Protein 6H41 (pdb70)

GO terms:
  GO:0005515 protein binding (F, IPI)
  GO:0004914 interleukin-5 receptor activity (F, IDA)
  GO:0038043 interleukin-5-mediated signaling pathway (P, IDA)
  GO:0004914 interleukin-5 receptor activity (F, TAS)
  GO:0005576 extracellular region (C, TAS)
  GO:0016020 membrane (C, TAS)
  GO:0007165 signal transduction (P, TAS)
  GO:0005886 plasma membrane (C, TAS)
  GO:0070665 positive regulation of leukocyte proliferation (P, TAS)
  GO:0007259 cell surface receptor signaling pathway via JAK-STAT (P, IDA)

Foldseek 3Di:
DDAAAWWDPWDWDDPDQQKIKTATGGDPPDDDPPQQKWKKKWWPPDDTDIDTDRDRMDMDGHHDQQWTKMWMWIWHDDPVDIGIHDIDIDIGDRDDFDPQQEWPDKAKAKEWDFDPDPPPTDIFIKMKIFTDGRPPHPLFKEKWKWKDDDPDIDTFDDFDADPSGHGGMGIGPGDPDDQLDQTKMKMKMAMDGPPTHGRIGIDIDGCQARYAFAFWPPWDWEDDAFKIKTFTDDGRGPDDLQFKWKWKWKAFPPPGDIDIDIDSHGMDMDTDDQATKIKMWMKMFTHVVSPNHHDIHDIDDIDIYHPPD/DPDFDQPPVVRDTDHDDD

Sequence (327 aa):
KISLLPPVNFTIKVTGLAQVLLQWKPNPDQEQRNVNLEYQVKINAPKEDDYETRITESKAVTILHKGFSASVRTILQNDHSLLASSWASAELHAPPGSPGTSIVNLTCTTNTTEDNYSRLRSYQVSLHCTWLVGTDAPEDTQYFLYYRYGSWTEECQEYSKDTLGRNIACWFPRTFILSKGRDWLAVLVNGSSKHSAIRPFDQLFALHAIDQINPPLNVTAEIEGTRLSIQWEKPVSAFPIHCFDYEVKIHNTRNGYLQIEKLMTNAFISIIDDLSKYDVQVRAAVSSMCREAGLWSEWSQPIYVGFSRVDECWRIIASHTWFCAEE

CATH classification: 2.60.40.10 (+2 more: 2.60.40.10, 2.60.40.10)

Structure (mmCIF, N/CA/C/O backbone):
data_6H41
#
_entry.id   6H41
#
_cell.length_a   138.061
_cell.length_b   138.061
_cell.length_c   145.855
_cell.angle_alpha   90.000
_cell.angle_beta   90.000
_cell.angle_gamma   120.000
#
_symmetry.space_group_name_H-M   'P 64 2 2'
#
loop_
_entity.id
_entity.type
_entity.pdbx_description
1 polymer 'Interleukin-5 receptor subunit alpha'
2 polymer VAL-ASP-GLU-CYS-TRP-ARG-ILE-ILE-ALA-SER-HIS-THR-TRP-PHE-CYS-ALA-GLU-GLU
3 water water
#
loop_
_atom_site.group_PDB
_atom_site.id
_atom_site.type_symbol
_atom_site.label_atom_id
_atom_site.label_alt_id
_atom_site.label_comp_id
_atom_site.label_asym_id
_atom_site.label_entity_id
_atom_site.label_seq_id
_atom_site.pdbx_PDB_ins_code
_atom_site.Cartn_x
_atom_site.Cartn_y
_atom_site.Cartn_z
_atom_site.occupancy
_atom_site.B_iso_or_equiv
_atom_site.auth_seq_id
_atom_site.auth_comp_id
_atom_site.auth_asym_id
_atom_site.auth_atom_id
_atom_site.pdbx_PDB_model_num
ATOM 1 N N . LYS A 1 1 ? 49.757 -2.070 37.989 1.00 183.48 7 LYS A N 1
ATOM 2 C CA . LYS A 1 1 ? 49.854 -3.239 37.113 1.00 179.03 7 LYS A CA 1
ATOM 3 C C . LYS A 1 1 ? 48.482 -3.681 36.607 1.00 182.62 7 LYS A C 1
ATOM 4 O O . LYS A 1 1 ? 47.597 -3.996 37.405 1.00 183.36 7 LYS A O 1
ATOM 10 N N . ILE A 1 2 ? 48.313 -3.700 35.285 1.00 180.80 8 ILE A N 1
ATOM 11 C CA . ILE A 1 2 ? 47.105 -4.248 34.683 1.00 171.70 8 ILE A CA 1
ATOM 12 C C . ILE A 1 2 ? 47.429 -4.838 33.309 1.00 155.93 8 ILE A C 1
ATOM 13 O O . ILE A 1 2 ? 48.518 -4.621 32.774 1.00 151.00 8 ILE A O 1
ATOM 18 N N . SER A 1 3 ? 46.475 -5.577 32.746 1.00 144.83 9 SER A N 1
ATOM 19 C CA . SER A 1 3 ? 46.688 -6.330 31.514 1.00 134.79 9 SER A CA 1
ATOM 20 C C . SER A 1 3 ? 45.735 -5.910 30.400 1.00 123.10 9 SER A C 1
ATOM 21 O O . SER A 1 3 ? 44.882 -5.044 30.591 1.00 123.55 9 SER A O 1
ATOM 24 N N . LEU A 1 4 ? 45.885 -6.543 29.240 1.00 110.78 10 LEU A N 1
ATOM 25 C CA . LEU A 1 4 ? 45.077 -6.224 28.069 1.00 100.11 10 LEU A CA 1
ATOM 26 C C . LEU A 1 4 ? 43.920 -7.196 27.889 1.00 108.59 10 LEU A C 1
ATOM 27 O O . LEU A 1 4 ? 43.930 -8.300 28.432 1.00 116.88 10 LEU A O 1
ATOM 32 N N . LEU A 1 5 ? 42.927 -6.775 27.113 1.00 109.25 11 LEU A N 1
ATOM 33 C CA . LEU A 1 5 ? 41.748 -7.592 26.850 1.00 99.97 11 LEU A CA 1
ATOM 34 C C . LEU A 1 5 ? 41.672 -7.965 25.370 1.00 95.81 11 LEU A C 1
ATOM 35 O O . LEU A 1 5 ? 41.946 -7.135 24.502 1.00 95.27 11 LEU A O 1
ATOM 40 N N . PRO A 1 6 ? 41.295 -9.220 25.079 1.00 95.18 12 PRO A N 1
ATOM 41 C CA . PRO A 1 6 ? 41.317 -9.760 23.715 1.00 91.29 12 PRO A CA 1
ATOM 42 C C . PRO A 1 6 ? 40.241 -9.165 22.812 1.00 95.71 12 PRO A C 1
ATOM 43 O O . PRO A 1 6 ? 39.199 -8.737 23.308 1.00 108.09 12 PRO A O 1
ATOM 47 N N . PRO A 1 7 ? 40.491 -9.142 21.493 1.00 84.55 13 PRO A N 1
ATOM 48 C CA . PRO A 1 7 ? 39.496 -8.681 20.519 1.00 87.02 13 PRO A CA 1
ATOM 49 C C . PRO A 1 7 ? 38.287 -9.609 20.481 1.00 93.04 13 PRO A C 1
ATOM 50 O O . PRO A 1 7 ? 38.348 -10.717 21.017 1.00 96.08 13 PRO A O 1
ATOM 54 N N . VAL A 1 8 ? 37.203 -9.166 19.854 1.00 95.34 14 VAL A N 1
ATOM 55 C CA . VAL A 1 8 ? 35.990 -9.973 19.793 1.00 100.86 14 VAL A CA 1
ATOM 56 C C . VAL A 1 8 ? 35.364 -9.963 18.404 1.00 103.64 14 VAL A C 1
ATOM 57 O O . VAL A 1 8 ? 35.713 -9.136 17.560 1.00 98.03 14 VAL A O 1
ATOM 61 N N . ASN A 1 9 ? 34.433 -10.891 18.191 1.00 110.87 15 ASN A N 1
ATOM 62 C CA . ASN A 1 9 ? 33.767 -11.075 16.904 1.00 111.86 15 ASN A CA 1
ATOM 63 C C . ASN A 1 9 ? 34.773 -11.260 15.775 1.00 102.38 15 ASN A C 1
ATOM 64 O O . ASN A 1 9 ? 34.665 -10.642 14.716 1.00 98.53 15 ASN A O 1
ATOM 69 N N . PHE A 1 10 ? 35.755 -12.121 16.022 1.00 102.43 16 PHE A N 1
ATOM 70 C CA . PHE A 1 10 ? 36.793 -12.427 15.046 1.00 97.73 16 PHE A CA 1
ATOM 71 C C . PHE A 1 10 ? 36.242 -13.314 13.931 1.00 104.32 16 PHE A C 1
ATOM 72 O O . PHE A 1 10 ? 35.852 -14.458 14.170 1.00 105.17 16 PHE A O 1
ATOM 80 N N . THR A 1 11 ? 36.217 -12.778 12.715 1.00 105.80 17 THR A N 1
ATOM 81 C CA . THR A 1 11 ? 35.683 -13.500 11.567 1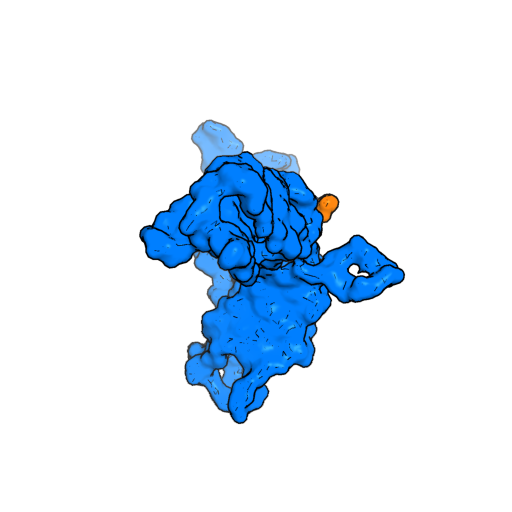.00 112.54 17 THR A CA 1
ATOM 82 C C . THR A 1 11 ? 36.748 -13.682 10.490 1.00 103.58 17 THR A C 1
ATOM 83 O O . THR A 1 11 ? 37.703 -12.909 10.413 1.00 108.31 17 THR A O 1
ATOM 87 N N . ILE A 1 12 ? 36.585 -14.713 9.668 1.00 94.12 18 ILE A N 1
ATOM 88 C CA . ILE A 1 12 ? 37.427 -14.896 8.493 1.00 96.10 18 ILE A CA 1
ATOM 89 C C . ILE A 1 12 ? 36.555 -15.171 7.273 1.00 105.57 18 ILE A C 1
ATOM 90 O O . ILE A 1 12 ? 35.854 -16.180 7.216 1.00 104.83 18 ILE A O 1
ATOM 95 N N . LYS A 1 13 ? 36.595 -14.265 6.303 1.00 108.04 19 LYS A N 1
ATOM 96 C CA . LYS A 1 13 ? 35.781 -14.402 5.101 1.00 108.31 19 LYS A CA 1
ATOM 97 C C . LYS A 1 13 ? 36.631 -14.667 3.865 1.00 104.15 19 LYS A C 1
ATOM 98 O O . LYS A 1 13 ? 37.681 -14.053 3.679 1.00 99.42 19 LYS A O 1
ATOM 104 N N . VAL A 1 14 ? 36.170 -15.586 3.023 1.00 104.89 20 VAL A N 1
ATOM 105 C CA . VAL A 1 14 ? 36.788 -15.798 1.722 1.00 103.40 20 VAL A CA 1
ATOM 106 C C . VAL A 1 14 ? 36.303 -14.724 0.759 1.00 110.39 20 VAL A C 1
ATOM 107 O O . VAL A 1 14 ? 35.169 -14.775 0.282 1.00 115.55 20 VAL A O 1
ATOM 111 N N . THR A 1 15 ? 37.157 -13.745 0.485 1.00 114.30 21 THR A N 1
ATOM 112 C CA . THR A 1 15 ? 36.791 -12.666 -0.423 1.00 120.45 21 THR A CA 1
ATOM 113 C C . THR A 1 15 ? 37.174 -12.990 -1.858 1.00 115.22 21 THR A C 1
ATOM 114 O O . THR A 1 15 ? 36.531 -12.520 -2.795 1.00 115.58 21 THR A O 1
ATOM 118 N N . GLY A 1 16 ? 38.218 -13.793 -2.037 1.00 111.39 22 GLY A N 1
ATOM 119 C CA . GLY A 1 16 ? 38.653 -14.106 -3.384 1.00 104.28 22 GLY A CA 1
ATOM 120 C C . GLY A 1 16 ? 39.411 -15.404 -3.555 1.00 99.65 22 GLY A C 1
ATOM 121 O O . GLY A 1 16 ? 39.603 -16.165 -2.605 1.00 98.48 22 GLY A O 1
ATOM 122 N N . LEU A 1 17 ? 39.832 -15.652 -4.791 1.00 94.10 23 LEU A N 1
ATOM 123 C CA . LEU A 1 17 ? 40.662 -16.801 -5.118 1.00 92.83 23 LEU A CA 1
ATOM 124 C C . LEU A 1 17 ? 41.958 -16.724 -4.318 1.00 95.26 23 LEU A C 1
ATOM 125 O O . LEU A 1 17 ? 42.817 -15.887 -4.598 1.00 93.07 23 LEU A O 1
ATOM 130 N N . ALA A 1 18 ? 42.076 -17.594 -3.317 1.00 94.91 24 ALA A N 1
ATOM 131 C CA . ALA A 1 18 ? 43.205 -17.592 -2.388 1.00 87.03 24 ALA A CA 1
ATOM 132 C C . ALA A 1 18 ? 43.331 -16.254 -1.658 1.00 83.00 24 ALA A C 1
ATOM 133 O O . ALA A 1 18 ? 44.428 -15.847 -1.274 1.00 78.55 24 ALA A O 1
ATOM 135 N N . GLN A 1 19 ? 42.200 -15.581 -1.461 1.00 88.70 25 GLN A N 1
ATOM 136 C CA . GLN A 1 19 ? 42.173 -14.289 -0.780 1.00 90.98 25 GLN A CA 1
ATOM 137 C C . GLN A 1 19 ? 41.202 -14.283 0.393 1.00 95.09 25 GLN A C 1
ATOM 138 O O . GLN A 1 19 ? 39.999 -14.506 0.213 1.00 103.48 25 GLN A O 1
ATOM 144 N N . VAL A 1 20 ? 41.726 -14.002 1.583 1.00 87.84 26 VAL A N 1
ATOM 145 C CA . VAL A 1 20 ? 40.907 -13.955 2.789 1.00 82.68 26 VAL A CA 1
ATOM 146 C C . VAL A 1 20 ? 40.854 -12.561 3.403 1.00 86.17 26 VAL A C 1
ATOM 147 O O . VAL A 1 20 ? 41.801 -11.780 3.292 1.00 88.56 26 VAL A O 1
ATOM 151 N N . LEU A 1 21 ? 39.734 -12.255 4.049 1.00 82.46 27 LEU A N 1
ATOM 152 C CA . LEU A 1 21 ? 39.631 -11.044 4.848 1.00 86.91 27 LEU A CA 1
ATOM 153 C C . LEU A 1 21 ? 39.360 -11.400 6.299 1.00 91.89 27 LEU A C 1
ATOM 154 O O . LEU A 1 21 ? 38.393 -12.094 6.616 1.00 95.02 27 LEU A O 1
ATOM 159 N N . LEU A 1 22 ? 40.231 -10.918 7.175 1.00 87.39 28 LEU A N 1
ATOM 160 C CA . LEU A 1 22 ? 40.097 -11.140 8.603 1.00 84.54 28 LEU A CA 1
ATOM 161 C C . LEU A 1 22 ? 39.501 -9.896 9.240 1.00 93.78 28 LEU A C 1
ATOM 162 O O . LEU A 1 22 ? 40.049 -8.808 9.096 1.00 98.65 28 LEU A O 1
ATOM 167 N N . GLN A 1 23 ? 38.373 -10.045 9.926 1.00 87.82 29 GLN A N 1
ATOM 168 C CA . GLN A 1 23 ? 37.772 -8.913 10.622 1.00 81.37 29 GLN A CA 1
ATOM 169 C C . GLN A 1 23 ? 37.556 -9.209 12.098 1.00 81.90 29 GLN A C 1
ATOM 170 O O . GLN A 1 23 ? 37.358 -10.358 12.493 1.00 84.32 29 GLN A O 1
ATOM 176 N N . TRP A 1 24 ? 37.600 -8.156 12.907 1.00 85.94 30 TRP A N 1
ATOM 177 C CA . TRP A 1 24 ? 37.337 -8.258 14.337 1.00 89.57 30 TRP A CA 1
ATOM 178 C C . TRP A 1 24 ? 37.023 -6.876 14.891 1.00 86.49 30 TRP A C 1
ATOM 179 O O . TRP A 1 24 ? 37.079 -5.883 14.166 1.00 81.20 30 TRP A O 1
ATOM 190 N N . LYS A 1 25 ? 36.691 -6.812 16.175 1.00 89.63 31 LYS A N 1
ATOM 191 C CA . LYS A 1 25 ? 36.372 -5.539 16.809 1.00 102.01 31 LYS A CA 1
ATOM 192 C C . LYS A 1 25 ? 37.135 -5.379 18.120 1.00 99.48 31 LYS A C 1
ATOM 193 O O . LYS A 1 25 ? 37.416 -6.364 18.802 1.00 97.54 31 LYS A O 1
ATOM 199 N N . PRO A 1 26 ? 37.484 -4.131 18.469 1.00 103.23 32 PRO A N 1
ATOM 200 C CA . PRO A 1 26 ? 38.162 -3.868 19.742 1.00 109.68 32 PRO A CA 1
ATOM 201 C C . PRO A 1 26 ? 37.277 -4.222 20.932 1.00 119.71 32 PRO A C 1
ATOM 202 O O . PRO A 1 26 ? 36.079 -3.938 20.903 1.00 128.08 32 PRO A O 1
ATOM 206 N N . ASN A 1 27 ? 37.864 -4.843 21.952 1.00 119.31 33 ASN A N 1
ATOM 207 C CA . ASN A 1 27 ? 37.135 -5.208 23.162 1.00 122.97 33 ASN A CA 1
ATOM 208 C C . ASN A 1 27 ? 36.461 -3.992 23.789 1.00 125.28 33 ASN A C 1
ATOM 209 O O . ASN A 1 27 ? 37.097 -2.954 23.971 1.00 126.91 33 ASN A O 1
ATOM 214 N N . PRO A 1 28 ? 35.164 -4.115 24.112 1.00 127.89 34 PRO A N 1
ATOM 215 C CA . PRO A 1 28 ? 34.363 -3.001 24.634 1.00 131.90 34 PRO A CA 1
ATOM 216 C C . PRO A 1 28 ? 34.914 -2.397 25.926 1.00 140.08 34 PRO A C 1
ATOM 217 O O . PRO A 1 28 ? 34.781 -1.191 26.137 1.00 136.19 34 PRO A O 1
ATOM 221 N N . ASP A 1 29 ? 35.527 -3.222 26.770 1.00 147.36 35 ASP A N 1
ATOM 222 C CA . ASP A 1 29 ? 35.971 -2.777 28.088 1.00 156.83 35 ASP A CA 1
ATOM 223 C C . ASP A 1 29 ? 37.268 -1.970 28.049 1.00 161.59 35 ASP A C 1
ATOM 224 O O . ASP A 1 29 ? 37.423 -1.005 28.798 1.00 167.03 35 ASP A O 1
ATOM 229 N N . GLN A 1 30 ? 38.19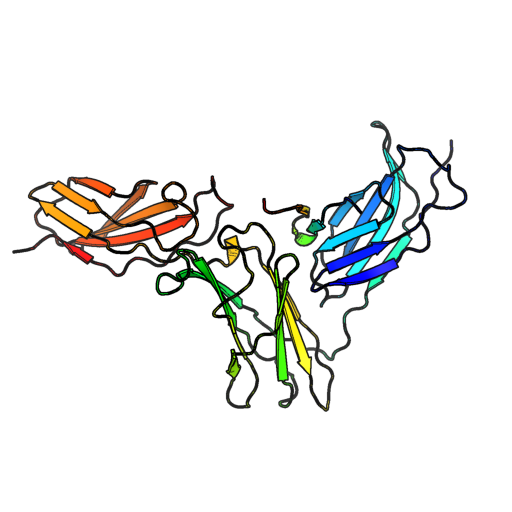7 -2.367 27.182 1.00 161.41 36 GLN A N 1
ATOM 230 C CA . GLN A 1 30 ? 39.509 -1.725 27.114 1.00 158.92 36 GLN A CA 1
ATOM 231 C C . GLN A 1 30 ? 39.397 -0.252 26.728 1.00 163.22 36 GLN A C 1
ATOM 232 O O . GLN A 1 30 ? 38.341 0.202 26.285 1.00 162.72 36 GLN A O 1
ATOM 238 N N . GLU A 1 31 ? 40.491 0.486 26.905 1.00 182.48 37 GLU A N 1
ATOM 239 C CA . GLU A 1 31 ? 40.520 1.920 26.625 1.00 183.83 37 GLU A CA 1
ATOM 240 C C . GLU A 1 31 ? 40.098 2.218 25.191 1.00 178.89 37 GLU A C 1
ATOM 241 O O . GLU A 1 31 ? 40.420 1.467 24.271 1.00 175.24 37 GLU A O 1
ATOM 247 N N . GLN A 1 32 ? 39.374 3.317 25.007 1.00 177.25 38 GLN A N 1
ATOM 248 C CA . GLN A 1 32 ? 38.779 3.627 23.714 1.00 175.54 38 GLN A CA 1
ATOM 249 C C . GLN A 1 32 ? 39.816 4.069 22.683 1.00 171.28 38 GLN A C 1
ATOM 250 O O . GLN A 1 32 ? 40.070 3.363 21.707 1.00 171.49 38 GLN A O 1
ATOM 256 N N . ARG A 1 33 ? 40.415 5.235 22.906 1.00 166.62 39 ARG A N 1
ATOM 257 C CA . ARG A 1 33 ? 41.259 5.854 21.889 1.00 157.58 39 ARG A CA 1
ATOM 258 C C . ARG A 1 33 ? 42.756 5.841 22.213 1.00 147.49 39 ARG A C 1
ATOM 259 O O . ARG A 1 33 ? 43.480 6.773 21.860 1.00 147.28 39 ARG A O 1
ATOM 267 N N . ASN A 1 34 ? 43.225 4.780 22.863 1.00 138.38 40 ASN A N 1
ATOM 268 C CA . ASN A 1 34 ? 44.659 4.608 23.075 1.00 122.24 40 ASN A CA 1
ATOM 269 C C . ASN A 1 34 ? 45.327 4.221 21.760 1.00 107.48 40 ASN A C 1
ATOM 270 O O . ASN A 1 34 ? 45.372 3.047 21.393 1.00 99.35 40 ASN A O 1
ATOM 275 N N . VAL A 1 35 ? 45.855 5.220 21.061 1.00 106.15 41 VAL A N 1
ATOM 276 C CA . VAL A 1 35 ? 46.257 5.069 19.666 1.00 105.42 41 VAL A CA 1
ATOM 277 C C . VAL A 1 35 ? 47.526 4.230 19.467 1.00 106.45 41 VAL A C 1
ATOM 278 O O . VAL A 1 35 ? 47.935 3.972 18.334 1.00 102.26 41 VAL A O 1
ATOM 282 N N . ASN A 1 36 ? 48.148 3.786 20.554 1.00 112.03 42 ASN A N 1
ATOM 283 C CA . ASN A 1 36 ? 49.357 2.983 20.405 1.00 119.03 42 ASN A CA 1
ATOM 284 C C . ASN A 1 36 ? 49.251 1.585 21.013 1.00 111.47 42 ASN A C 1
ATOM 285 O O . ASN A 1 36 ? 50.259 0.976 21.372 1.00 108.35 42 ASN A O 1
ATOM 290 N N . LEU A 1 37 ? 48.028 1.080 21.127 1.00 111.31 43 LEU A N 1
ATOM 291 C CA . LEU A 1 37 ? 47.832 -0.354 21.284 1.00 108.91 43 LEU A CA 1
ATOM 292 C C . LEU A 1 37 ? 47.432 -0.879 19.912 1.00 103.54 43 LEU A C 1
ATOM 293 O O . LEU A 1 37 ? 46.656 -0.240 19.201 1.00 107.30 43 LEU A O 1
ATOM 298 N N . GLU A 1 38 ? 47.978 -2.025 19.527 1.00 95.58 44 GLU A N 1
ATOM 299 C CA . GLU A 1 38 ? 47.742 -2.549 18.189 1.00 89.02 44 GLU A CA 1
ATOM 300 C C . GLU A 1 38 ? 47.293 -4.002 18.225 1.00 81.78 44 GLU A C 1
ATOM 301 O O . GLU A 1 38 ? 46.978 -4.542 19.285 1.00 80.03 44 GLU A O 1
ATOM 307 N N . TYR A 1 39 ? 47.255 -4.634 17.058 1.00 76.00 45 TYR A N 1
ATOM 308 C CA . TYR A 1 39 ? 46.810 -6.016 16.978 1.00 75.46 45 TYR A CA 1
ATOM 309 C C . TYR A 1 39 ? 47.861 -6.901 16.332 1.00 75.91 45 TYR A C 1
ATOM 310 O O . TYR A 1 39 ? 48.398 -6.578 15.273 1.00 84.70 45 TYR A O 1
ATOM 319 N N . GLN A 1 40 ? 48.160 -8.016 16.986 1.00 72.06 46 GLN A N 1
ATOM 320 C CA . GLN A 1 40 ? 49.052 -9.009 16.414 1.00 72.30 46 GLN A CA 1
ATOM 321 C C . GLN A 1 40 ? 48.241 -10.158 15.829 1.00 77.64 46 GLN A C 1
ATOM 322 O O . GLN A 1 40 ? 47.324 -10.680 16.467 1.00 80.06 46 GLN A O 1
ATOM 328 N N . VAL A 1 41 ? 48.582 -10.529 14.602 1.00 72.01 47 VAL A N 1
ATOM 329 C CA . VAL A 1 41 ? 47.938 -11.629 13.906 1.00 72.25 47 VAL A CA 1
ATOM 330 C C . VAL A 1 41 ? 48.935 -12.757 13.678 1.00 75.59 47 VAL A C 1
ATOM 331 O O . VAL A 1 41 ? 50.049 -12.534 13.193 1.00 77.00 47 VAL A O 1
ATOM 335 N N . LYS A 1 42 ? 48.527 -13.966 14.047 1.00 80.89 48 LYS A N 1
ATOM 336 C CA . LYS A 1 42 ? 49.332 -15.156 13.833 1.00 76.30 48 LYS A CA 1
ATOM 337 C C . LYS A 1 42 ? 48.570 -16.180 13.008 1.00 80.67 48 LYS A C 1
ATOM 338 O O . LYS A 1 42 ? 47.457 -16.570 13.358 1.00 81.90 48 LYS A O 1
ATOM 344 N N . ILE A 1 43 ? 49.171 -16.606 11.904 1.00 80.31 49 ILE A N 1
ATOM 345 C CA . ILE A 1 43 ? 48.601 -17.679 11.104 1.00 75.02 49 ILE A CA 1
ATOM 346 C C . ILE A 1 43 ? 49.157 -19.003 11.602 1.00 84.21 49 ILE A C 1
ATOM 347 O O . ILE A 1 43 ? 50.368 -19.226 11.548 1.00 91.89 49 ILE A O 1
ATOM 352 N N . ASN A 1 44 ? 48.274 -19.868 12.098 1.00 87.19 50 ASN A N 1
ATOM 353 C CA . ASN A 1 44 ? 48.685 -21.147 12.672 1.00 89.04 50 ASN A CA 1
ATOM 354 C C . ASN A 1 44 ? 48.784 -22.244 11.619 1.00 88.12 50 ASN A C 1
ATOM 355 O O . ASN A 1 44 ? 49.600 -23.159 11.733 1.00 92.32 50 ASN A O 1
ATOM 360 N N . ALA A 1 45 ? 47.939 -22.144 10.599 1.00 84.84 51 ALA A N 1
ATOM 361 C CA . ALA A 1 45 ? 47.890 -23.121 9.518 1.00 84.84 51 ALA A CA 1
ATOM 362 C C . ALA A 1 45 ? 47.300 -22.461 8.275 1.00 82.46 51 ALA A C 1
ATOM 363 O O . ALA A 1 45 ? 46.488 -21.545 8.397 1.00 82.29 51 ALA A O 1
ATOM 365 N N . PRO A 1 46 ? 47.693 -22.920 7.072 1.00 85.87 52 PRO A N 1
ATOM 366 C CA . PRO A 1 46 ? 48.579 -24.047 6.745 1.00 85.55 52 PRO A CA 1
ATOM 367 C C . PRO A 1 46 ? 50.057 -23.781 7.043 1.00 93.80 52 PRO A C 1
ATOM 368 O O . PRO A 1 46 ? 50.746 -24.669 7.548 1.00 99.55 52 PRO A O 1
ATOM 372 N N . LYS A 1 47 ? 50.532 -22.580 6.731 1.00 91.11 53 LYS A N 1
ATOM 373 C CA . LYS A 1 47 ? 51.905 -22.194 7.033 1.00 95.41 53 LYS A CA 1
ATOM 374 C C . LYS A 1 47 ? 51.918 -21.134 8.130 1.00 96.03 53 LYS A C 1
ATOM 375 O O . LYS A 1 47 ? 51.100 -20.215 8.123 1.00 100.05 53 LYS A O 1
ATOM 381 N N . GLU A 1 48 ? 52.846 -21.266 9.072 1.00 93.81 54 GLU A N 1
ATOM 382 C CA . GLU A 1 48 ? 52.894 -20.370 10.223 1.00 100.76 54 GLU A CA 1
ATOM 383 C C . GLU A 1 48 ? 53.430 -18.984 9.866 1.00 103.20 54 GLU A C 1
ATOM 384 O O . GLU A 1 48 ? 54.533 -18.857 9.335 1.00 103.63 54 GLU A O 1
ATOM 390 N N . ASP A 1 49 ? 52.645 -17.948 10.157 1.00 103.56 55 ASP A N 1
ATOM 391 C CA . ASP A 1 49 ? 53.107 -16.577 9.928 1.00 97.08 55 ASP A CA 1
ATOM 392 C C . ASP A 1 49 ? 52.749 -15.672 11.108 1.00 99.41 55 ASP A C 1
ATOM 393 O O . ASP A 1 49 ? 52.031 -16.081 12.020 1.00 105.60 55 ASP A O 1
ATOM 398 N N . ASP A 1 50 ? 53.246 -14.438 11.076 1.00 103.56 56 ASP A N 1
ATOM 399 C CA . ASP A 1 50 ? 53.225 -13.567 12.245 1.00 106.63 56 ASP A CA 1
ATOM 400 C C . ASP A 1 50 ? 53.442 -12.100 11.859 1.00 96.50 56 ASP A C 1
ATOM 401 O O . ASP A 1 50 ? 54.506 -11.746 11.352 1.00 99.73 56 ASP A O 1
ATOM 406 N N . TYR A 1 51 ? 52.449 -11.243 12.096 1.00 87.40 57 TYR A N 1
ATOM 407 C CA . TYR A 1 51 ? 52.593 -9.828 11.735 1.00 79.59 57 TYR A CA 1
ATOM 408 C C . TYR A 1 51 ? 51.683 -8.891 12.529 1.00 77.11 57 TYR A C 1
ATOM 409 O O . TYR A 1 51 ? 50.697 -9.324 13.109 1.00 88.17 57 TYR A O 1
ATOM 418 N N . GLU A 1 52 ? 52.020 -7.603 12.547 1.00 82.81 58 GLU A N 1
ATOM 419 C CA . GLU A 1 52 ? 51.220 -6.611 13.267 1.00 82.86 58 GLU A CA 1
ATOM 420 C C . GLU A 1 52 ? 50.374 -5.754 12.328 1.00 81.25 58 GLU A C 1
ATOM 421 O O . GLU A 1 52 ? 50.724 -5.549 11.166 1.00 84.19 58 GLU A O 1
ATOM 427 N N . THR A 1 53 ? 49.260 -5.253 12.852 1.00 79.50 59 THR A N 1
ATOM 428 C CA . THR A 1 53 ? 48.395 -4.332 12.124 1.00 83.28 59 THR A CA 1
ATOM 429 C C . THR A 1 53 ? 47.698 -3.409 13.121 1.00 82.29 59 THR A C 1
ATOM 430 O O . THR A 1 53 ? 47.550 -3.750 14.297 1.00 87.19 59 THR A O 1
ATOM 434 N N . ARG A 1 54 ? 47.282 -2.236 12.656 1.00 87.63 60 ARG A N 1
ATOM 435 C CA . ARG A 1 54 ? 46.641 -1.264 13.532 1.00 94.62 60 ARG A CA 1
ATOM 436 C C . ARG A 1 54 ? 45.160 -1.095 13.211 1.00 94.98 60 ARG A C 1
ATOM 437 O O . ARG A 1 54 ? 44.437 -0.398 13.923 1.00 88.91 60 ARG A O 1
ATOM 445 N N . ILE A 1 55 ? 44.716 -1.740 12.139 1.00 103.64 61 ILE A N 1
ATOM 446 C CA . ILE A 1 55 ? 43.316 -1.695 11.741 1.00 110.95 61 ILE A CA 1
ATOM 447 C C . ILE A 1 55 ? 42.581 -2.900 12.318 1.00 101.37 61 ILE A C 1
ATOM 448 O O . ILE A 1 55 ? 43.209 -3.878 12.722 1.00 95.04 61 ILE A O 1
ATOM 453 N N . THR A 1 56 ? 41.255 -2.832 12.363 1.00 102.61 62 THR A N 1
ATOM 454 C CA . THR A 1 56 ? 40.464 -3.953 12.855 1.00 104.80 62 THR A CA 1
ATOM 455 C C . THR A 1 56 ? 40.118 -4.913 11.721 1.00 110.10 62 THR A C 1
ATOM 456 O O . THR A 1 56 ? 39.111 -5.620 11.774 1.00 115.50 62 THR A O 1
ATOM 460 N N . GLU A 1 57 ? 40.961 -4.926 10.693 1.00 105.22 63 GLU A N 1
ATOM 461 C CA . GLU A 1 57 ? 40.843 -5.906 9.623 1.00 107.69 63 GLU A CA 1
ATOM 462 C C . GLU A 1 57 ? 42.186 -6.135 8.942 1.00 100.46 63 GLU A C 1
ATOM 463 O O . GLU A 1 57 ? 43.134 -5.375 9.139 1.00 106.57 63 GLU A O 1
ATOM 469 N N . SER A 1 58 ? 42.258 -7.194 8.143 1.00 93.66 64 SER A N 1
ATOM 470 C CA . SER A 1 58 ? 43.485 -7.548 7.443 1.00 90.71 64 SER A CA 1
ATOM 471 C C . SER A 1 58 ? 43.194 -8.474 6.271 1.00 85.97 64 SER A C 1
ATOM 472 O O . SER A 1 58 ? 42.695 -9.583 6.452 1.00 87.90 64 SER A O 1
ATOM 475 N N . LYS A 1 59 ? 43.499 -8.008 5.066 1.00 81.22 65 LYS A N 1
ATOM 476 C CA . LYS A 1 59 ? 43.388 -8.847 3.884 1.00 92.51 65 LYS A CA 1
ATOM 477 C C . LYS A 1 59 ? 44.681 -9.630 3.708 1.00 89.89 65 LYS A C 1
ATOM 478 O O . LYS A 1 59 ? 45.767 -9.102 3.947 1.00 90.03 65 LYS A O 1
ATOM 484 N N . ALA A 1 60 ? 44.569 -10.889 3.300 1.00 85.12 66 ALA A N 1
ATOM 485 C CA . ALA A 1 60 ? 45.753 -11.722 3.139 1.00 80.15 66 ALA A CA 1
ATOM 486 C C . ALA A 1 60 ? 45.624 -12.705 1.981 1.00 78.20 66 ALA A C 1
ATOM 487 O O . ALA A 1 60 ? 44.525 -13.156 1.642 1.00 82.80 66 ALA A O 1
ATOM 489 N N . VAL A 1 61 ? 46.769 -13.025 1.383 1.00 74.51 67 VAL A N 1
ATOM 490 C CA . VAL A 1 61 ? 46.849 -13.987 0.291 1.00 77.01 67 VAL A CA 1
ATOM 491 C C . VAL A 1 61 ? 47.450 -15.304 0.768 1.00 77.62 67 VAL A C 1
ATOM 492 O O . VAL A 1 61 ? 48.569 -15.335 1.280 1.00 88.11 67 VAL A O 1
ATOM 496 N N . THR A 1 62 ? 46.701 -16.389 0.597 1.00 76.06 68 THR A N 1
ATOM 497 C CA . THR A 1 62 ? 47.180 -17.718 0.958 1.00 82.03 68 THR A CA 1
ATOM 498 C C . THR A 1 62 ? 46.322 -18.798 0.318 1.00 82.82 68 THR A C 1
ATOM 499 O O . THR A 1 62 ? 45.157 -18.569 -0.004 1.00 85.98 68 THR A O 1
ATOM 503 N N . ILE A 1 63 ? 46.904 -19.977 0.130 1.00 80.80 69 ILE A N 1
ATOM 504 C CA . ILE A 1 63 ? 46.149 -21.120 -0.363 1.00 80.65 69 ILE A CA 1
ATOM 505 C C . ILE A 1 63 ? 45.074 -21.501 0.654 1.00 81.38 69 ILE A C 1
ATOM 506 O O . ILE A 1 63 ? 45.224 -21.240 1.850 1.00 76.41 69 ILE A O 1
ATOM 511 N N . LEU A 1 64 ? 43.990 -22.107 0.181 1.00 85.96 70 LEU A N 1
ATOM 512 C CA . LEU A 1 64 ? 42.849 -22.396 1.047 1.00 82.74 70 LEU A CA 1
ATOM 513 C C . LEU A 1 64 ? 42.378 -23.847 0.985 1.00 81.98 70 LEU A C 1
ATOM 514 O O . LEU A 1 64 ? 41.449 -24.227 1.696 1.00 91.57 70 LEU A O 1
ATOM 519 N N . HIS A 1 65 ? 43.015 -24.657 0.145 1.00 79.20 71 HIS A N 1
ATOM 520 C CA . HIS A 1 65 ? 42.577 -26.037 -0.037 1.00 88.50 71 HIS A CA 1
ATOM 521 C C . HIS A 1 65 ? 42.958 -26.920 1.151 1.00 95.69 71 HIS A C 1
ATOM 522 O O . HIS A 1 65 ? 42.420 -28.015 1.314 1.00 101.04 71 HIS A O 1
ATOM 529 N N . LYS A 1 66 ? 43.882 -26.440 1.979 1.00 91.21 72 LYS A N 1
ATOM 530 C CA . LYS A 1 66 ? 44.317 -27.183 3.160 1.00 87.20 72 LYS A CA 1
ATOM 531 C C . LYS A 1 66 ? 43.636 -26.687 4.432 1.00 91.69 72 LYS A C 1
ATOM 532 O O . LYS A 1 66 ? 44.009 -27.080 5.538 1.00 95.98 72 LYS A O 1
ATOM 538 N N . GLY A 1 67 ? 42.636 -25.827 4.273 1.00 85.47 73 GLY A N 1
ATOM 539 C CA . GLY A 1 67 ? 42.006 -25.185 5.412 1.00 81.82 73 GLY A CA 1
ATOM 540 C C . GLY A 1 67 ? 42.794 -23.956 5.825 1.00 90.24 73 GLY A C 1
ATOM 541 O O . GLY A 1 67 ? 43.818 -23.639 5.218 1.00 94.05 73 GLY A O 1
ATOM 542 N N . PHE A 1 68 ? 42.329 -23.264 6.860 1.00 84.56 74 PHE A N 1
ATOM 543 C CA . PHE A 1 68 ? 42.984 -22.034 7.293 1.00 82.32 74 PHE A CA 1
ATOM 544 C C . PHE A 1 68 ? 42.720 -21.751 8.770 1.00 84.48 74 PHE A C 1
ATOM 545 O O . PHE A 1 68 ? 41.602 -21.903 9.243 1.00 93.84 74 PHE A O 1
ATOM 553 N N . SER A 1 69 ? 43.751 -21.346 9.503 1.00 81.71 75 SER A N 1
ATOM 554 C CA . SER A 1 69 ? 43.592 -21.073 10.929 1.00 77.80 75 SER A CA 1
ATOM 555 C C . SER A 1 69 ? 44.322 -19.812 11.356 1.00 74.11 75 SER A C 1
ATOM 556 O O . SER A 1 69 ? 45.528 -19.675 11.130 1.00 74.72 75 SER A O 1
ATOM 559 N N . ALA A 1 70 ? 43.599 -18.897 11.993 1.00 77.37 76 ALA A N 1
ATOM 560 C CA . ALA A 1 70 ? 44.220 -17.647 12.407 1.00 81.63 76 ALA A CA 1
ATOM 561 C C . ALA A 1 70 ? 43.854 -17.255 13.830 1.00 82.27 76 ALA A C 1
ATOM 562 O O . ALA A 1 70 ? 42.762 -17.554 14.320 1.00 87.65 76 ALA A O 1
ATOM 564 N N . SER A 1 71 ? 44.795 -16.586 14.485 1.00 76.12 77 SER A N 1
ATOM 565 C CA . SER A 1 71 ? 44.578 -16.020 15.804 1.00 74.92 77 SER A CA 1
ATOM 566 C C . SER A 1 71 ? 44.944 -14.542 15.782 1.00 81.39 77 SER A C 1
ATOM 567 O O . SER A 1 71 ? 45.819 -14.123 15.028 1.00 86.65 77 SER A O 1
ATOM 570 N N . VAL A 1 72 ? 44.265 -13.755 16.605 1.00 76.70 78 VAL A N 1
ATOM 571 C CA . VAL A 1 72 ? 44.544 -12.333 16.711 1.00 74.62 78 VAL A CA 1
ATOM 572 C C . VAL A 1 72 ? 44.466 -11.915 18.177 1.00 76.02 78 VAL A C 1
ATOM 573 O O . VAL A 1 72 ? 43.615 -12.403 18.921 1.00 85.49 78 VAL A O 1
ATOM 577 N N . ARG A 1 73 ? 45.369 -11.036 18.599 1.00 78.88 79 ARG A N 1
ATOM 578 C CA . ARG A 1 73 ? 45.349 -10.544 19.973 1.00 78.34 79 ARG A CA 1
ATOM 579 C C . ARG A 1 73 ? 45.720 -9.068 20.058 1.00 82.73 79 ARG A C 1
ATOM 580 O O . ARG A 1 73 ? 46.258 -8.495 19.111 1.00 81.25 79 ARG A O 1
ATOM 588 N N . THR A 1 74 ? 45.428 -8.461 21.203 1.00 83.56 80 THR A N 1
ATOM 589 C CA . THR A 1 74 ? 45.761 -7.063 21.442 1.00 83.93 80 THR A CA 1
ATOM 590 C C . THR A 1 74 ? 47.142 -6.950 22.076 1.00 76.28 80 THR A C 1
ATOM 591 O O . THR A 1 74 ? 47.464 -7.682 23.011 1.00 82.65 80 THR A O 1
ATOM 595 N N . ILE A 1 75 ? 47.961 -6.039 21.562 1.00 74.75 81 ILE A N 1
ATOM 596 C CA . ILE A 1 75 ? 49.321 -5.882 22.061 1.00 77.65 81 ILE A CA 1
ATOM 597 C C . ILE A 1 75 ? 49.696 -4.431 22.334 1.00 88.20 81 ILE A C 1
ATOM 598 O O . ILE A 1 75 ? 49.133 -3.503 21.751 1.00 89.97 81 ILE A O 1
ATOM 603 N N . LEU A 1 76 ? 50.658 -4.255 23.232 1.00 90.77 82 LEU A N 1
ATOM 604 C CA . LEU A 1 76 ? 51.243 -2.953 23.507 1.00 90.98 82 LEU A CA 1
ATOM 605 C C . LEU A 1 76 ? 52.744 -3.116 23.683 1.00 86.52 82 LEU A C 1
ATOM 606 O O . LEU A 1 76 ? 53.198 -3.628 24.706 1.00 85.48 82 LEU A O 1
ATOM 611 N N . GLN A 1 77 ? 53.521 -2.691 22.692 1.00 92.52 83 GLN A N 1
ATOM 612 C CA . GLN A 1 77 ? 54.963 -2.863 22.796 1.00 97.31 83 GLN A CA 1
ATOM 613 C C . GLN A 1 77 ? 55.707 -1.595 23.192 1.00 97.33 83 GLN A C 1
ATOM 614 O O . GLN A 1 77 ? 55.954 -0.706 22.377 1.00 97.24 83 GLN A O 1
ATOM 620 N N . ASN A 1 78 ? 56.039 -1.536 24.477 1.00 106.84 84 ASN A N 1
ATOM 621 C CA . ASN A 1 78 ? 57.142 -0.736 24.980 1.00 117.57 84 ASN A CA 1
ATOM 622 C C . ASN A 1 78 ? 58.418 -1.371 24.418 1.00 127.81 84 ASN A C 1
ATOM 623 O O . ASN A 1 78 ? 58.369 -2.470 23.866 1.00 135.05 84 ASN A O 1
ATOM 628 N N . ASP A 1 79 ? 59.555 -0.696 24.524 1.00 136.16 85 ASP A N 1
ATOM 629 C CA . ASP A 1 79 ? 60.795 -1.298 24.050 1.00 139.23 85 ASP A CA 1
ATOM 630 C C . ASP A 1 79 ? 61.567 -1.944 25.199 1.00 134.28 85 ASP A C 1
ATOM 631 O O . ASP A 1 79 ? 62.752 -2.253 25.074 1.00 133.86 85 ASP A O 1
ATOM 636 N N . HIS A 1 80 ? 60.875 -2.145 26.316 1.00 132.61 86 HIS A N 1
ATOM 637 C CA . HIS A 1 80 ? 61.378 -2.965 27.411 1.00 135.26 86 HIS A CA 1
ATOM 638 C C . HIS A 1 80 ? 60.452 -4.154 27.613 1.00 125.47 86 HIS A C 1
ATOM 639 O O . HIS A 1 80 ? 60.886 -5.235 28.005 1.00 121.80 86 HIS A O 1
ATOM 646 N N . SER A 1 81 ? 59.172 -3.943 27.318 1.00 120.36 87 SER A N 1
ATOM 647 C CA . SER A 1 81 ? 58.152 -4.962 27.524 1.00 106.26 87 SER A CA 1
ATOM 648 C C . SER A 1 81 ? 57.288 -5.177 26.287 1.00 98.25 87 SER A C 1
ATOM 649 O O . SER A 1 81 ? 57.183 -4.306 25.428 1.00 95.38 87 SER A O 1
ATOM 652 N N . LEU A 1 82 ? 56.675 -6.350 26.203 1.00 94.01 88 LEU A N 1
ATOM 653 C CA . LEU A 1 82 ? 55.567 -6.563 25.283 1.00 85.80 88 LEU A CA 1
ATOM 654 C C . LEU A 1 82 ? 54.358 -7.005 26.094 1.00 77.94 88 LEU A C 1
ATOM 655 O O . LEU A 1 82 ? 54.422 -7.983 26.836 1.00 76.56 88 LEU A O 1
ATOM 660 N N . LEU A 1 83 ? 53.265 -6.263 25.971 1.00 76.98 89 LEU A N 1
ATOM 661 C CA . LEU A 1 83 ? 52.037 -6.592 26.678 1.00 78.74 89 LEU A CA 1
ATOM 662 C C . LEU A 1 83 ? 51.079 -7.261 25.703 1.00 82.40 89 LEU A C 1
ATOM 663 O O . LEU A 1 83 ? 50.930 -6.809 24.571 1.00 83.45 89 LEU A O 1
ATOM 668 N N . ALA A 1 84 ? 50.445 -8.348 26.129 1.00 73.31 90 ALA A N 1
ATOM 669 C CA . ALA A 1 84 ? 49.592 -9.105 25.221 1.00 77.11 90 ALA A CA 1
ATOM 670 C C . ALA A 1 84 ? 48.374 -9.695 25.915 1.00 82.59 90 ALA A C 1
ATOM 671 O O . ALA A 1 84 ? 48.457 -10.175 27.046 1.00 85.95 90 ALA A O 1
ATOM 673 N N . SER A 1 85 ? 47.240 -9.651 25.226 1.00 72.80 91 SER A N 1
ATOM 674 C CA . SER A 1 85 ? 46.030 -10.299 25.707 1.00 91.33 91 SER A CA 1
ATOM 675 C C . SER A 1 85 ? 46.039 -11.763 25.289 1.00 86.92 91 SER A C 1
ATOM 676 O O . SER A 1 85 ? 46.944 -12.208 24.583 1.00 82.07 91 SER A O 1
ATOM 679 N N . SER A 1 86 ? 45.037 -12.513 25.730 1.00 92.64 92 SER A N 1
ATOM 680 C CA . SER A 1 86 ? 44.869 -13.877 25.257 1.00 94.82 92 SER A CA 1
ATOM 681 C C . SER A 1 86 ? 44.467 -13.842 23.788 1.00 93.18 92 SER A C 1
ATOM 682 O O . SER A 1 86 ? 43.954 -12.833 23.304 1.00 86.80 92 SER A O 1
ATOM 685 N N . TRP A 1 87 ? 44.705 -14.936 23.076 1.00 91.56 93 TRP A N 1
ATOM 686 C CA . TRP A 1 87 ? 44.347 -15.002 21.666 1.00 80.26 93 TRP A CA 1
ATOM 687 C C . TRP A 1 87 ? 42.845 -15.167 21.467 1.00 94.84 93 TRP A C 1
ATOM 688 O O . TRP A 1 87 ? 42.175 -15.858 22.237 1.00 97.89 93 TRP A O 1
ATOM 699 N N . ALA A 1 88 ? 42.321 -14.515 20.436 1.00 91.70 94 ALA A N 1
ATOM 700 C CA . ALA A 1 88 ? 41.018 -14.867 19.890 1.00 90.96 94 ALA A CA 1
ATOM 701 C C . ALA A 1 88 ? 41.292 -15.633 18.606 1.00 92.56 94 ALA A C 1
ATOM 702 O O . ALA A 1 88 ? 42.208 -15.286 17.872 1.00 95.27 94 ALA A O 1
ATOM 704 N N . SER A 1 89 ? 40.529 -16.682 18.330 1.00 89.87 95 SER A N 1
ATOM 705 C CA . SER A 1 89 ? 40.848 -17.515 17.177 1.00 88.46 95 SER A CA 1
ATOM 706 C C . SER A 1 89 ? 39.665 -17.734 16.247 1.00 83.93 95 SER A C 1
ATOM 707 O O . SER A 1 89 ? 38.508 -17.594 16.643 1.00 86.01 95 SER A O 1
ATOM 710 N N . ALA A 1 90 ? 39.974 -18.071 15.000 1.00 84.03 96 ALA A N 1
ATOM 711 C CA . ALA A 1 90 ? 38.954 -18.393 14.013 1.00 81.54 96 ALA A CA 1
ATOM 712 C C . ALA A 1 90 ? 39.533 -19.297 12.932 1.00 87.56 96 ALA A C 1
ATOM 713 O O . ALA A 1 90 ? 40.743 -19.275 12.661 1.00 91.71 96 ALA A O 1
ATOM 715 N N . GLU A 1 91 ? 38.661 -20.091 12.320 1.00 91.96 97 GLU A N 1
ATOM 716 C CA . GLU A 1 91 ? 39.086 -21.071 11.331 1.00 100.37 97 GLU A CA 1
ATOM 717 C C . GLU A 1 91 ? 38.183 -21.128 10.103 1.00 103.56 97 GLU A C 1
ATOM 718 O O . GLU A 1 91 ? 36.996 -20.809 10.161 1.00 106.39 97 GLU A O 1
ATOM 724 N N . LEU A 1 92 ? 38.784 -21.533 8.992 1.00 101.43 98 LEU A N 1
ATOM 725 C CA . LEU A 1 92 ? 38.075 -21.947 7.795 1.00 102.88 98 LEU A CA 1
ATOM 726 C C . LEU A 1 92 ? 38.356 -23.427 7.591 1.00 113.43 98 LEU A C 1
ATOM 727 O O . LEU A 1 92 ? 39.506 -23.820 7.377 1.00 120.46 98 LEU A O 1
ATOM 732 N N . HIS A 1 93 ? 37.314 -24.246 7.676 1.00 118.23 99 HIS A N 1
ATOM 733 C CA . HIS A 1 93 ? 37.475 -25.690 7.573 1.00 123.86 99 HIS A CA 1
ATOM 734 C C . HIS A 1 93 ? 37.967 -26.096 6.192 1.00 118.88 99 HIS A C 1
ATOM 735 O O . HIS A 1 93 ? 37.591 -25.491 5.187 1.00 116.47 99 HIS A O 1
ATOM 742 N N . ALA A 1 94 ? 38.824 -27.112 6.156 1.00 119.76 100 ALA A N 1
ATOM 743 C CA . ALA A 1 94 ? 39.298 -27.669 4.898 1.00 121.97 100 ALA A CA 1
ATOM 744 C C . ALA A 1 94 ? 38.106 -28.115 4.064 1.00 130.43 100 ALA A C 1
ATOM 745 O O . ALA A 1 94 ? 37.240 -28.837 4.560 1.00 132.94 100 ALA A O 1
ATOM 747 N N . PRO A 1 95 ? 38.054 -27.672 2.798 1.00 132.23 101 PRO A N 1
ATOM 748 C CA . PRO A 1 95 ? 36.925 -27.923 1.896 1.00 133.98 101 PRO A CA 1
ATOM 749 C C . PRO A 1 95 ? 36.557 -29.401 1.819 1.00 135.77 101 PRO A C 1
ATOM 750 O O . PRO A 1 95 ? 37.449 -30.249 1.785 1.00 135.93 101 PRO A O 1
ATOM 754 N N . PRO A 1 96 ? 35.250 -29.704 1.800 1.00 134.43 102 PRO A N 1
ATOM 755 C CA . PRO A 1 96 ? 34.749 -31.082 1.812 1.00 133.34 102 PRO A CA 1
ATOM 756 C C . PRO A 1 96 ? 35.247 -31.889 0.618 1.00 131.16 102 PRO A C 1
ATOM 757 O O . PRO A 1 96 ? 35.380 -31.345 -0.478 1.00 129.39 102 PRO A O 1
ATOM 761 N N . GLY A 1 97 ? 35.528 -33.170 0.838 1.00 129.89 103 GLY A N 1
ATOM 762 C CA . GLY A 1 97 ? 36.008 -34.030 -0.227 1.00 130.02 103 GLY A CA 1
ATOM 763 C C . GLY A 1 97 ? 36.772 -35.246 0.261 1.00 132.80 103 GLY A C 1
ATOM 764 O O . GLY A 1 97 ? 37.658 -35.141 1.110 1.00 132.20 103 GLY A O 1
ATOM 765 N N . SER A 1 98 ? 36.421 -36.405 -0.289 1.00 136.71 104 SER A N 1
ATOM 766 C CA . SER A 1 98 ? 37.080 -37.668 0.027 1.00 140.45 104 SER A CA 1
ATOM 767 C C . SER A 1 98 ? 38.567 -37.632 -0.341 1.00 145.03 104 SER A C 1
ATOM 768 O O . SER A 1 98 ? 38.982 -36.818 -1.167 1.00 144.19 104 SER A O 1
ATOM 771 N N . PRO A 1 99 ? 39.380 -38.509 0.279 1.00 148.82 105 PRO A N 1
ATOM 772 C CA . PRO A 1 99 ? 40.827 -38.496 0.025 1.00 148.03 105 PRO A CA 1
ATOM 773 C C . PRO A 1 99 ? 41.214 -38.923 -1.391 1.00 145.57 105 PRO A C 1
ATOM 774 O O . PRO A 1 99 ? 40.544 -39.761 -1.994 1.00 150.05 105 PRO A O 1
ATOM 778 N N . GLY A 1 100 ? 42.291 -38.339 -1.909 1.00 137.00 106 GLY A N 1
ATOM 779 C CA . GLY A 1 100 ? 42.852 -38.751 -3.183 1.00 130.02 106 GLY A CA 1
ATOM 780 C C . GLY A 1 100 ? 42.085 -38.287 -4.407 1.00 124.98 106 GLY A C 1
ATOM 781 O O . GLY A 1 100 ? 42.502 -38.540 -5.537 1.00 120.23 106 GLY A O 1
ATOM 782 N N . THR A 1 101 ? 40.963 -37.611 -4.189 1.00 123.09 107 THR A N 1
ATOM 783 C CA . THR A 1 101 ? 40.165 -37.090 -5.291 1.00 121.86 107 THR A CA 1
ATOM 784 C C . THR A 1 101 ? 40.788 -35.810 -5.833 1.00 123.53 107 THR A C 1
ATOM 785 O O . THR A 1 101 ? 40.505 -35.392 -6.956 1.00 123.14 107 THR A O 1
ATOM 789 N N . SER A 1 102 ? 41.643 -35.196 -5.022 1.00 121.76 108 SER A N 1
ATOM 790 C CA . SER A 1 102 ? 42.301 -33.952 -5.394 1.00 115.86 108 SER A CA 1
ATOM 791 C C . SER A 1 102 ? 43.325 -34.158 -6.505 1.00 112.71 108 SER A C 1
ATOM 792 O O . SER A 1 102 ? 43.922 -35.227 -6.631 1.00 109.10 108 SER A O 1
ATOM 795 N N . ILE A 1 103 ? 43.516 -33.116 -7.304 1.00 111.97 109 ILE A N 1
ATOM 796 C CA . ILE A 1 103 ? 44.498 -33.110 -8.379 1.00 105.75 109 ILE A CA 1
ATOM 797 C C . ILE A 1 103 ? 45.921 -33.133 -7.824 1.00 100.38 109 ILE A C 1
ATOM 798 O O . ILE A 1 103 ? 46.191 -32.548 -6.775 1.00 101.96 109 ILE A O 1
ATOM 803 N N . VAL A 1 104 ? 46.826 -33.822 -8.515 1.00 93.73 110 VAL A N 1
ATOM 804 C CA . VAL A 1 104 ? 48.221 -33.881 -8.094 1.00 94.61 110 VAL A CA 1
ATOM 805 C C . VAL A 1 104 ? 49.177 -33.349 -9.168 1.00 98.10 110 VAL A C 1
ATOM 806 O O . VAL A 1 104 ? 48.855 -33.349 -10.358 1.00 102.66 110 VAL A O 1
ATOM 810 N N . ASN A 1 105 ? 50.343 -32.883 -8.724 1.00 97.51 111 ASN A N 1
ATOM 811 C CA . ASN A 1 105 ? 51.420 -32.420 -9.604 1.00 100.31 111 ASN A CA 1
ATOM 812 C C . ASN A 1 105 ? 51.035 -31.284 -10.551 1.00 97.20 111 ASN A C 1
ATOM 813 O O . ASN A 1 105 ? 51.255 -31.375 -11.759 1.00 99.28 111 ASN A O 1
ATOM 818 N N . LEU A 1 106 ? 50.477 -30.211 -10.000 1.00 89.96 112 LEU A N 1
ATOM 819 C CA . LEU A 1 106 ? 50.132 -29.043 -10.803 1.00 89.88 112 LEU A CA 1
ATOM 820 C C . LEU A 1 106 ? 51.388 -28.302 -11.257 1.00 93.79 112 LEU A C 1
ATOM 821 O O . LEU A 1 106 ? 52.262 -27.986 -10.449 1.00 88.97 112 LEU A O 1
ATOM 826 N N . THR A 1 107 ? 51.468 -28.030 -12.556 1.00 99.86 113 THR A N 1
ATOM 827 C CA . THR A 1 107 ? 52.623 -27.356 -13.142 1.00 99.73 113 THR A CA 1
ATOM 828 C C . THR A 1 107 ? 52.170 -26.210 -14.043 1.00 97.81 113 THR A C 1
ATOM 829 O O . THR A 1 107 ? 51.280 -26.387 -14.873 1.00 98.50 113 THR A O 1
ATOM 833 N N . CYS A 1 108 ? 52.783 -25.040 -13.883 1.00 94.62 114 CYS A N 1
ATOM 834 C CA . CYS A 1 108 ? 52.370 -23.861 -14.643 1.00 93.14 114 CYS A CA 1
ATOM 835 C C . CYS A 1 108 ? 53.541 -23.100 -15.265 1.00 87.38 114 CYS A C 1
ATOM 836 O O . CYS A 1 108 ? 54.583 -22.908 -14.637 1.00 85.53 114 CYS A O 1
ATOM 839 N N . THR A 1 109 ? 53.343 -22.661 -16.505 1.00 88.47 115 THR A N 1
ATOM 840 C CA . THR A 1 109 ? 54.373 -21.984 -17.286 1.00 86.87 115 THR A CA 1
ATOM 841 C C . THR A 1 109 ? 53.820 -20.750 -17.997 1.00 85.50 115 THR A C 1
ATOM 842 O O . THR A 1 109 ? 52.868 -20.846 -18.768 1.00 87.79 115 THR A O 1
ATOM 846 N N . THR A 1 110 ? 54.415 -19.590 -17.739 1.00 84.46 116 THR A N 1
ATOM 847 C CA . THR A 1 110 ? 54.036 -18.381 -18.462 1.00 82.27 116 THR A CA 1
ATOM 848 C C . THR A 1 110 ? 55.081 -18.049 -19.522 1.00 72.64 116 THR A C 1
ATOM 849 O O . THR A 1 110 ? 56.258 -18.366 -19.365 1.00 65.95 116 THR A O 1
ATOM 853 N N . ASN A 1 111 ? 54.642 -17.419 -20.607 1.00 70.52 117 ASN A N 1
ATOM 854 C CA . ASN A 1 111 ? 55.543 -17.078 -21.703 1.00 68.82 117 ASN A CA 1
ATOM 855 C C . ASN A 1 111 ? 55.154 -15.756 -22.355 1.00 75.38 117 ASN A C 1
ATOM 856 O O . ASN A 1 111 ? 53.978 -15.489 -22.569 1.00 80.10 117 ASN A O 1
ATOM 861 N N . THR A 1 112 ? 56.139 -14.923 -22.669 1.00 73.95 118 THR A N 1
ATOM 862 C CA . THR A 1 112 ? 55.849 -13.623 -23.261 1.00 73.92 118 THR A CA 1
ATOM 863 C C . THR A 1 112 ? 55.964 -13.671 -24.781 1.00 75.87 118 THR A C 1
ATOM 864 O O . THR A 1 112 ? 56.964 -14.135 -25.325 1.00 75.74 118 THR A O 1
ATOM 868 N N . THR A 1 113 ? 54.922 -13.197 -25.456 1.00 87.10 119 THR A N 1
ATOM 869 C CA . THR A 1 113 ? 54.880 -13.162 -26.913 1.00 98.47 119 THR A CA 1
ATOM 870 C C . THR A 1 113 ? 54.372 -11.804 -27.383 1.00 104.22 119 THR A C 1
ATOM 871 O O . THR A 1 113 ? 53.974 -10.979 -26.565 1.00 96.82 119 THR A O 1
ATOM 875 N N . GLU A 1 114 ? 54.386 -11.568 -28.693 1.00 120.70 120 GLU A N 1
ATOM 876 C CA . GLU A 1 114 ? 53.798 -10.344 -29.238 1.00 130.68 120 GLU A CA 1
ATOM 877 C C . GLU A 1 114 ? 52.507 -10.606 -30.024 1.00 147.75 120 GLU A C 1
ATOM 878 O O . GLU A 1 114 ?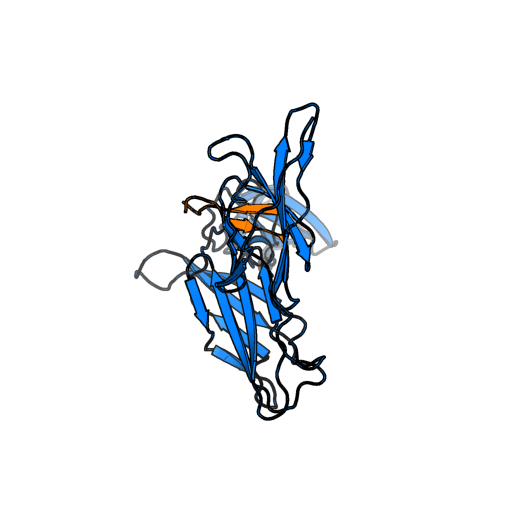 52.313 -11.681 -30.585 1.00 142.00 120 GLU A O 1
ATOM 884 N N . ASP A 1 115 ? 51.633 -9.603 -29.992 1.00 168.13 121 ASP A N 1
ATOM 885 C CA . ASP A 1 115 ? 50.426 -9.439 -30.809 1.00 185.42 121 ASP A CA 1
ATOM 886 C C . ASP A 1 115 ? 50.346 -10.237 -32.122 1.00 194.80 121 ASP A C 1
ATOM 887 O O . ASP A 1 115 ? 50.250 -11.466 -32.170 1.00 195.40 121 ASP A O 1
ATOM 892 N N . ASN A 1 116 ? 50.363 -9.447 -33.190 1.00 206.92 122 ASN A N 1
ATOM 893 C CA . ASN A 1 116 ? 50.573 -9.856 -34.565 1.00 209.77 122 ASN A CA 1
ATOM 894 C C . ASN A 1 116 ? 51.042 -8.603 -35.320 1.00 216.91 122 ASN A C 1
ATOM 895 O O . ASN A 1 116 ? 52.217 -8.246 -35.257 1.00 214.25 122 ASN A O 1
ATOM 900 N N . TYR A 1 117 ? 50.111 -7.901 -35.958 1.00 225.46 123 TYR A N 1
ATOM 901 C CA . TYR A 1 117 ? 50.401 -6.690 -36.719 1.00 231.73 123 TYR A CA 1
ATOM 902 C C . TYR A 1 117 ? 49.991 -5.424 -35.941 1.00 243.11 123 TYR A C 1
ATOM 903 O O . TYR A 1 117 ? 49.649 -5.494 -34.759 1.00 243.33 123 TYR A O 1
ATOM 912 N N . SER A 1 118 ? 50.028 -4.277 -36.616 1.00 250.19 124 SER A N 1
ATOM 913 C CA . SER A 1 118 ? 49.785 -2.959 -36.028 1.00 251.73 124 SER A CA 1
ATOM 914 C C . SER A 1 118 ? 48.432 -2.770 -35.337 1.00 252.91 124 SER A C 1
ATOM 915 O O . SER A 1 118 ? 47.688 -1.849 -35.675 1.00 257.87 124 SER A O 1
ATOM 918 N N . ARG A 1 119 ? 48.110 -3.623 -34.371 1.00 227.06 125 ARG A N 1
ATOM 919 C CA . ARG A 1 119 ? 46.987 -3.327 -33.492 1.00 202.94 125 ARG A CA 1
ATOM 920 C C . ARG A 1 119 ? 47.511 -2.401 -32.394 1.00 187.19 125 ARG A C 1
ATOM 921 O O . ARG A 1 119 ? 47.001 -1.298 -32.208 1.00 191.48 125 ARG A O 1
ATOM 929 N N . LEU A 1 120 ? 48.554 -2.862 -31.708 1.00 172.96 126 LEU A N 1
ATOM 930 C CA . LEU A 1 120 ? 49.394 -2.077 -30.805 1.00 159.54 126 LEU A CA 1
ATOM 931 C C . LEU A 1 120 ? 50.685 -2.870 -30.652 1.00 166.56 126 LEU A C 1
ATOM 932 O O . LEU A 1 120 ? 50.644 -4.090 -30.665 1.00 162.78 126 LEU A O 1
ATOM 937 N N . ARG A 1 121 ? 51.824 -2.201 -30.506 1.00 177.59 127 ARG A N 1
ATOM 938 C CA . ARG A 1 121 ? 53.091 -2.925 -30.407 1.00 178.78 127 ARG A CA 1
ATOM 939 C C . ARG A 1 121 ? 53.434 -3.269 -28.964 1.00 180.22 127 ARG A C 1
ATOM 940 O O . ARG A 1 121 ? 54.237 -2.593 -28.323 1.00 180.82 127 ARG A O 1
ATOM 948 N N . SER A 1 122 ? 52.833 -4.339 -28.460 1.00 163.11 128 SER A N 1
ATOM 949 C CA . SER A 1 122 ? 53.001 -4.701 -27.061 1.00 143.30 128 SER A CA 1
ATOM 950 C C . SER A 1 122 ? 53.131 -6.209 -26.854 1.00 123.60 128 SER A C 1
ATOM 951 O O . SER A 1 122 ? 53.389 -6.957 -27.798 1.00 120.26 128 SER A O 1
ATOM 954 N N . TYR A 1 123 ? 52.961 -6.653 -25.613 1.00 109.07 129 TYR A N 1
ATOM 955 C CA . TYR A 1 123 ? 53.215 -8.048 -25.276 1.00 106.71 129 TYR A CA 1
ATOM 956 C C . TYR A 1 123 ? 52.054 -8.732 -24.563 1.00 108.54 129 TYR A C 1
ATOM 957 O O . TYR A 1 123 ? 51.419 -8.157 -23.677 1.00 110.32 129 TYR A O 1
ATOM 966 N N . GLN A 1 124 ? 51.791 -9.971 -24.962 1.00 102.95 130 GLN A N 1
ATOM 967 C CA . GLN A 1 124 ? 50.831 -10.824 -24.280 1.00 100.30 130 GLN A CA 1
ATOM 968 C C . GLN A 1 124 ? 51.559 -11.899 -23.485 1.00 93.29 130 GLN A C 1
ATOM 969 O O . GLN A 1 124 ? 52.589 -12.414 -23.922 1.00 98.04 130 GLN A O 1
ATOM 975 N N . VAL A 1 125 ? 51.027 -12.233 -22.317 1.00 83.26 131 VAL A N 1
ATOM 976 C CA . VAL A 1 125 ? 51.527 -13.372 -21.563 1.00 80.33 131 VAL A CA 1
ATOM 977 C C . VAL A 1 125 ? 50.598 -14.561 -21.796 1.00 76.02 131 VAL A C 1
ATOM 978 O O . VAL A 1 125 ? 49.381 -14.420 -21.771 1.00 74.16 131 VAL A O 1
ATOM 982 N N . SER A 1 126 ? 51.176 -15.724 -22.062 1.00 78.07 132 SER A N 1
ATOM 983 C CA . SER A 1 126 ? 50.402 -16.942 -22.247 1.00 77.89 132 SER A CA 1
ATOM 984 C C . SER A 1 126 ? 50.637 -17.868 -21.066 1.00 84.62 132 SER A C 1
ATOM 985 O O . SER A 1 126 ? 51.764 -17.991 -20.584 1.00 97.64 132 SER A O 1
ATOM 988 N N . LEU A 1 127 ? 49.575 -18.519 -20.604 1.00 79.54 133 LEU A N 1
ATOM 989 C CA . LEU A 1 127 ? 49.674 -19.405 -19.450 1.00 79.25 133 LEU A CA 1
ATOM 990 C C . LEU A 1 127 ? 49.323 -20.847 -19.805 1.00 82.75 133 LEU A C 1
ATOM 991 O O . LEU A 1 127 ? 48.244 -21.122 -20.313 1.00 85.85 133 LEU A O 1
ATOM 996 N N . HIS A 1 128 ? 50.242 -21.765 -19.526 1.00 82.62 134 HIS A N 1
ATOM 997 C CA . HIS A 1 128 ? 50.041 -23.176 -19.834 1.00 86.82 134 HIS A CA 1
ATOM 998 C C . HIS A 1 128 ? 50.143 -24.018 -18.569 1.00 88.34 134 HIS A C 1
ATOM 999 O O . HIS A 1 128 ? 51.138 -23.946 -17.852 1.00 81.49 134 HIS A O 1
ATOM 1006 N N . CYS A 1 129 ? 49.116 -24.815 -18.292 1.00 96.68 135 CYS A N 1
ATOM 1007 C CA . CYS A 1 129 ? 49.120 -25.637 -17.085 1.00 94.88 135 CYS A CA 1
ATOM 1008 C C . CYS A 1 129 ? 48.923 -27.119 -17.391 1.00 95.43 135 CYS A C 1
ATOM 1009 O O . CYS A 1 129 ? 48.243 -27.478 -18.348 1.00 99.57 135 CYS A O 1
ATOM 1012 N N . THR A 1 130 ? 49.539 -27.973 -16.577 1.00 92.16 136 THR A N 1
ATOM 1013 C CA . THR A 1 130 ? 49.405 -29.422 -16.712 1.00 92.64 136 THR A CA 1
ATOM 1014 C C . THR A 1 130 ? 49.279 -30.076 -15.340 1.00 90.32 136 THR A C 1
ATOM 1015 O O . THR A 1 130 ? 49.737 -29.521 -14.341 1.00 91.52 136 THR A O 1
ATOM 1019 N N . TRP A 1 131 ? 48.665 -31.256 -15.294 1.00 90.45 137 TRP A N 1
ATOM 1020 C CA . TRP A 1 131 ? 48.531 -31.999 -14.043 1.00 95.08 137 TRP A CA 1
ATOM 1021 C C . TRP A 1 131 ? 48.094 -33.445 -14.261 1.00 100.30 137 TRP A C 1
ATOM 1022 O O . TRP A 1 131 ? 47.747 -33.844 -15.372 1.00 102.34 137 TRP A O 1
ATOM 1033 N N . LEU A 1 132 ? 48.108 -34.218 -13.180 1.00 106.66 138 LEU A N 1
ATOM 1034 C CA . LEU A 1 132 ? 47.626 -35.592 -13.201 1.00 107.09 138 LEU A CA 1
ATOM 1035 C C . LEU A 1 132 ? 46.281 -35.682 -12.493 1.00 110.49 138 LEU A C 1
ATOM 1036 O O . LEU A 1 132 ? 46.022 -34.943 -11.542 1.00 105.78 138 LEU A O 1
ATOM 1041 N N . VAL A 1 133 ? 45.429 -36.588 -12.959 1.00 114.35 139 VAL A N 1
ATOM 1042 C CA . VAL A 1 133 ? 44.139 -36.825 -12.323 1.00 110.85 139 VAL A CA 1
ATOM 1043 C C . VAL A 1 133 ? 44.354 -37.429 -10.938 1.00 113.31 139 VAL A C 1
ATOM 1044 O O . VAL A 1 133 ? 45.339 -38.134 -10.716 1.00 115.42 139 VAL A O 1
ATOM 1048 N N . GLY A 1 134 ? 43.449 -37.132 -10.008 1.00 118.56 140 GLY A N 1
ATOM 1049 C CA . GLY A 1 134 ? 43.476 -37.746 -8.693 1.00 121.24 140 GLY A CA 1
ATOM 1050 C C . GLY A 1 134 ? 43.502 -39.258 -8.812 1.00 127.59 140 GLY A C 1
ATOM 1051 O O . GLY A 1 134 ? 42.824 -39.827 -9.668 1.00 124.59 140 GLY A O 1
ATOM 1052 N N . THR A 1 135 ? 44.293 -39.905 -7.960 1.00 140.44 141 THR A N 1
ATOM 1053 C CA . THR A 1 135 ? 44.528 -41.344 -8.057 1.00 145.13 141 THR A CA 1
ATOM 1054 C C . THR A 1 135 ? 43.241 -42.156 -7.920 1.00 144.67 141 THR A C 1
ATOM 1055 O O . THR A 1 135 ? 42.877 -42.906 -8.826 1.00 142.97 141 THR A O 1
ATOM 1059 N N . ASP A 1 136 ? 42.557 -42.011 -6.790 1.00 140.60 142 ASP A N 1
ATOM 1060 C CA . ASP A 1 136 ? 41.262 -42.657 -6.619 1.00 146.58 142 ASP A CA 1
ATOM 1061 C C . ASP A 1 136 ? 40.149 -41.633 -6.803 1.00 139.31 142 ASP A C 1
ATOM 1062 O O . ASP A 1 136 ? 39.350 -41.390 -5.899 1.00 130.54 142 ASP A O 1
ATOM 1067 N N . ALA A 1 137 ? 40.119 -41.025 -7.984 1.00 141.88 143 ALA A N 1
ATOM 1068 C CA . ALA A 1 137 ? 39.064 -40.092 -8.352 1.00 142.29 143 ALA A CA 1
ATOM 1069 C C . ALA A 1 137 ? 38.106 -40.770 -9.322 1.00 145.96 143 ALA A C 1
ATOM 1070 O O . ALA A 1 137 ? 38.511 -41.180 -10.409 1.00 143.16 143 ALA A O 1
ATOM 1072 N N . PRO A 1 138 ? 36.829 -40.892 -8.928 1.00 154.03 144 PRO A N 1
ATOM 1073 C CA . PRO A 1 138 ? 35.811 -41.616 -9.701 1.00 163.32 144 PRO A CA 1
ATOM 1074 C C . PRO A 1 138 ? 35.702 -41.179 -11.166 1.00 175.43 144 PRO A C 1
ATOM 1075 O O . PRO A 1 138 ? 35.059 -40.163 -11.448 1.00 177.41 144 PRO A O 1
ATOM 1079 N N . GLU A 1 139 ? 36.361 -41.935 -12.052 1.00 187.29 145 GLU A N 1
ATOM 1080 C CA . GLU A 1 139 ? 36.197 -41.957 -13.529 1.00 191.54 145 GLU A CA 1
ATOM 1081 C C . GLU A 1 139 ? 35.173 -41.001 -14.240 1.00 187.50 145 GLU A C 1
ATOM 1082 O O . GLU A 1 139 ? 35.102 -40.952 -15.472 1.00 191.01 145 GLU A O 1
ATOM 1088 N N . ASP A 1 140 ? 34.436 -40.209 -13.467 1.00 181.15 146 ASP A N 1
ATOM 1089 C CA . ASP A 1 140 ? 33.343 -39.380 -13.963 1.00 170.82 146 ASP A CA 1
ATOM 1090 C C . ASP A 1 140 ? 33.669 -37.902 -13.792 1.00 156.72 146 ASP A C 1
ATOM 1091 O O . ASP A 1 140 ? 33.221 -37.058 -14.562 1.00 149.76 146 ASP A O 1
ATOM 1096 N N . THR A 1 141 ? 34.450 -37.606 -12.759 1.00 149.21 147 THR A N 1
ATOM 1097 C CA . THR A 1 141 ? 34.825 -36.239 -12.396 1.00 143.84 147 THR A CA 1
ATOM 1098 C C . THR A 1 141 ? 35.354 -35.398 -13.552 1.00 130.32 147 THR A C 1
ATOM 1099 O O . THR A 1 141 ? 36.159 -35.864 -14.361 1.00 125.78 147 THR A O 1
ATOM 1103 N N . GLN A 1 142 ? 34.897 -34.153 -13.626 1.00 125.63 148 GLN A N 1
ATOM 1104 C CA . GLN A 1 142 ? 35.525 -33.204 -14.529 1.00 125.72 148 GLN A CA 1
ATOM 1105 C C . GLN A 1 142 ? 36.210 -32.128 -13.702 1.00 126.48 148 GLN A C 1
ATOM 1106 O O . GLN A 1 142 ? 35.704 -31.716 -12.650 1.00 132.91 148 GLN A O 1
ATOM 1112 N N . TYR A 1 143 ? 37.375 -31.701 -14.179 1.00 116.39 149 TYR A N 1
ATOM 1113 C CA . TYR A 1 143 ? 38.186 -30.706 -13.495 1.00 109.21 149 TYR A CA 1
ATOM 1114 C C . TYR A 1 143 ? 38.068 -29.345 -14.174 1.00 105.44 149 TYR A C 1
ATOM 1115 O O . TYR A 1 143 ? 37.967 -29.254 -15.398 1.00 105.83 149 TYR A O 1
ATOM 1124 N N . PHE A 1 144 ? 38.082 -28.291 -13.366 1.00 102.66 150 PHE A N 1
ATOM 1125 C CA . PHE A 1 144 ? 37.962 -26.926 -13.857 1.00 106.23 150 PHE A CA 1
ATOM 1126 C C . PHE A 1 144 ? 38.983 -26.009 -13.186 1.00 101.61 150 PHE A C 1
ATOM 1127 O O . PHE A 1 144 ? 39.159 -26.039 -11.955 1.00 101.99 150 PHE A O 1
ATOM 1135 N N . LEU A 1 145 ? 39.638 -25.192 -14.008 1.00 90.37 151 LEU A N 1
ATOM 1136 C CA . LEU A 1 145 ? 40.723 -24.326 -13.562 1.00 91.79 151 LEU A CA 1
ATOM 1137 C C . LEU A 1 145 ? 40.378 -22.843 -13.678 1.00 92.25 151 LEU A C 1
ATOM 1138 O O . LEU A 1 145 ? 39.862 -22.383 -14.696 1.00 97.28 151 LEU A O 1
ATOM 1143 N N . TYR A 1 146 ? 40.680 -22.110 -12.615 1.00 81.65 152 TYR A N 1
ATOM 1144 C CA . TYR A 1 146 ? 40.577 -20.662 -12.579 1.00 86.40 152 TYR A CA 1
ATOM 1145 C C . TYR A 1 146 ? 41.931 -20.084 -12.196 1.00 87.05 152 TYR A C 1
ATOM 1146 O O . TYR A 1 146 ? 42.724 -20.739 -11.518 1.00 93.87 152 TYR A O 1
ATOM 1155 N N . TYR A 1 147 ? 42.196 -18.856 -12.621 1.00 80.46 153 TYR A N 1
ATOM 1156 C CA . TYR A 1 147 ? 43.361 -18.146 -12.121 1.00 80.35 153 TYR A CA 1
ATOM 1157 C C . TYR A 1 147 ? 42.978 -16.729 -11.728 1.00 80.90 153 TYR A C 1
ATOM 1158 O O . TYR A 1 147 ? 42.002 -16.167 -12.234 1.00 88.43 153 TYR A O 1
ATOM 1167 N N . ARG A 1 148 ? 43.763 -16.161 -10.822 1.00 75.46 154 ARG A N 1
ATOM 1168 C CA . ARG A 1 148 ? 43.621 -14.771 -10.436 1.00 80.13 154 ARG A CA 1
ATOM 1169 C C . ARG A 1 148 ? 44.977 -14.080 -10.420 1.00 86.20 154 ARG A C 1
ATOM 1170 O O . ARG A 1 148 ? 45.924 -14.549 -9.775 1.00 91.53 154 ARG A O 1
ATOM 1178 N N . TYR A 1 149 ? 45.067 -12.976 -11.155 1.00 84.58 155 TYR A N 1
ATOM 1179 C CA . TYR A 1 149 ? 46.204 -12.073 -11.049 1.00 80.12 155 TYR A CA 1
ATOM 1180 C C . TYR A 1 149 ? 45.676 -10.678 -10.738 1.00 88.18 155 TYR A C 1
ATOM 1181 O O . TYR A 1 149 ? 44.856 -10.130 -11.483 1.00 91.96 155 TYR A O 1
ATOM 1190 N N . GLY A 1 150 ? 46.134 -10.118 -9.623 1.00 87.14 156 GLY A N 1
ATOM 1191 C CA . GLY A 1 150 ? 45.643 -8.836 -9.155 1.00 87.36 156 GLY A CA 1
ATOM 1192 C C . GLY A 1 150 ? 44.147 -8.859 -8.905 1.00 93.83 156 GLY A C 1
ATOM 1193 O O . GLY A 1 150 ? 43.655 -9.631 -8.082 1.00 97.00 156 GLY A O 1
ATOM 1194 N N . SER A 1 151 ? 43.422 -8.012 -9.628 1.00 99.48 157 SER A N 1
ATOM 1195 C CA . SER A 1 151 ? 41.974 -7.931 -9.494 1.00 102.67 157 SER A CA 1
ATOM 1196 C C . SER A 1 151 ? 41.275 -8.912 -10.427 1.00 100.74 157 SER A C 1
ATOM 1197 O O . SER A 1 151 ? 40.093 -9.212 -10.253 1.00 99.50 157 SER A O 1
ATOM 1200 N N . TRP A 1 152 ? 42.010 -9.415 -11.415 1.00 102.90 158 TRP A N 1
ATOM 1201 C CA . TRP A 1 152 ? 41.393 -10.179 -12.494 1.00 102.95 158 TRP A CA 1
ATOM 1202 C C . TRP A 1 152 ? 41.329 -11.677 -12.222 1.00 97.52 158 TRP A C 1
ATOM 1203 O O . TRP A 1 152 ? 42.313 -12.290 -11.809 1.00 100.85 158 TRP A O 1
ATOM 1214 N N . THR A 1 153 ? 40.155 -12.251 -12.469 1.00 92.82 159 THR A N 1
ATOM 1215 C CA . THR A 1 153 ? 39.916 -13.678 -12.287 1.00 93.97 159 THR A CA 1
ATOM 1216 C C . THR A 1 153 ? 39.279 -14.268 -13.541 1.00 95.07 159 THR A C 1
ATOM 1217 O O . THR A 1 153 ? 38.326 -13.704 -14.078 1.00 98.37 159 THR A O 1
ATOM 1221 N N . GLU A 1 154 ? 39.803 -15.397 -14.011 1.00 93.68 160 GLU A N 1
ATOM 1222 C CA . GLU A 1 154 ? 39.252 -16.036 -15.206 1.00 95.91 160 GLU A CA 1
ATOM 1223 C C . GLU A 1 154 ? 39.216 -17.559 -15.118 1.00 98.02 160 GLU A C 1
ATOM 1224 O O . GLU A 1 154 ? 39.983 -18.166 -14.373 1.00 100.87 160 GLU A O 1
ATOM 1230 N N . GLU A 1 155 ? 38.317 -18.165 -15.891 1.00 97.40 161 GLU A N 1
ATOM 1231 C CA . GLU A 1 155 ? 38.266 -19.616 -16.048 1.00 100.69 161 GLU A CA 1
ATOM 1232 C C . GLU A 1 155 ? 38.766 -20.014 -17.438 1.00 97.32 161 GLU A C 1
ATOM 1233 O O . GLU A 1 155 ? 38.521 -19.307 -18.414 1.00 100.42 161 GLU A O 1
ATOM 1239 N N . CYS A 1 156 ? 39.470 -21.140 -17.522 1.00 87.27 162 CYS A N 1
ATOM 1240 C CA . CYS A 1 156 ? 39.976 -21.638 -18.800 1.00 104.49 162 CYS A CA 1
ATOM 1241 C C . CYS A 1 156 ? 38.875 -22.258 -19.658 1.00 118.87 162 CYS A C 1
ATOM 1242 O O . CYS A 1 156 ? 37.841 -22.687 -19.145 1.00 115.12 162 CYS A O 1
ATOM 1245 N N . GLN A 1 157 ? 39.105 -22.302 -20.968 1.00 129.43 163 GLN A N 1
ATOM 1246 C CA . GLN A 1 157 ? 38.139 -22.878 -21.898 1.00 135.26 163 GLN A CA 1
ATOM 1247 C C . GLN A 1 157 ? 38.803 -23.801 -22.917 1.00 136.24 163 GLN A C 1
ATOM 1248 O O . GLN A 1 157 ? 38.136 -24.626 -23.541 1.00 143.22 163 GLN A O 1
ATOM 1254 N N . GLU A 1 158 ? 40.114 -23.659 -23.084 1.00 125.03 164 GLU A N 1
ATOM 1255 C CA . GLU A 1 158 ? 40.857 -24.507 -24.009 1.00 125.74 164 GLU A CA 1
ATOM 1256 C C . GLU A 1 158 ? 41.623 -25.59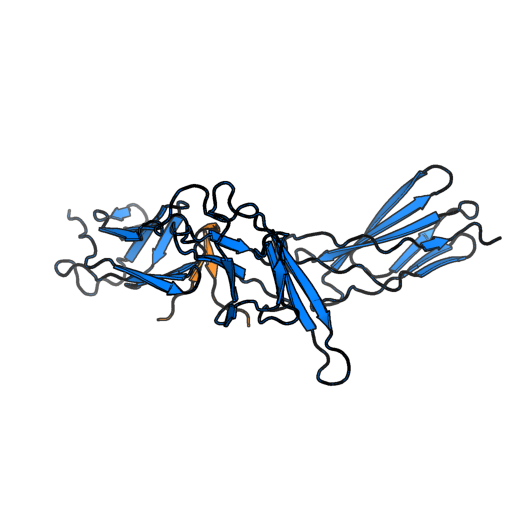2 -23.259 1.00 121.89 164 GLU A C 1
ATOM 1257 O O . GLU A 1 158 ? 42.783 -25.412 -22.887 1.00 115.13 164 GLU A O 1
ATOM 1263 N N . TYR A 1 159 ? 40.960 -26.725 -23.048 1.00 122.93 165 TYR A N 1
ATOM 1264 C CA . TYR A 1 159 ? 41.529 -27.825 -22.279 1.00 110.92 165 TYR A CA 1
ATOM 1265 C C . TYR A 1 159 ? 42.117 -28.921 -23.160 1.00 114.31 165 TYR A C 1
ATOM 1266 O O . TYR A 1 159 ? 41.699 -29.113 -24.302 1.00 120.82 165 TYR A O 1
ATOM 1275 N N . SER A 1 160 ? 43.092 -29.637 -22.612 1.00 112.60 166 SER A N 1
ATOM 1276 C CA . SER A 1 160 ? 43.552 -30.890 -23.194 1.00 115.99 166 SER A CA 1
ATOM 1277 C C . SER A 1 160 ? 43.122 -32.030 -22.279 1.00 120.83 166 SER A C 1
ATOM 1278 O O . SER A 1 160 ? 43.377 -31.999 -21.074 1.00 118.67 166 SER A O 1
ATOM 1281 N N . LYS A 1 161 ? 42.461 -33.030 -22.851 1.00 123.55 167 LYS A N 1
ATOM 1282 C CA . LYS A 1 161 ? 41.897 -34.114 -22.059 1.00 122.62 167 LYS A CA 1
ATOM 1283 C C . LYS A 1 161 ? 42.681 -35.410 -22.243 1.00 134.55 167 LYS A C 1
ATOM 1284 O O . LYS A 1 161 ? 43.557 -35.495 -23.103 1.00 136.23 167 LYS A O 1
ATOM 1290 N N . ASP A 1 162 ? 42.371 -36.412 -21.426 1.00 145.78 168 ASP A N 1
ATOM 1291 C CA . ASP A 1 162 ? 43.033 -37.708 -21.531 1.00 156.36 168 ASP A CA 1
ATOM 1292 C C . ASP A 1 162 ? 42.282 -38.631 -22.488 1.00 159.46 168 ASP A C 1
ATOM 1293 O O . ASP A 1 162 ? 41.820 -38.199 -23.544 1.00 162.85 168 ASP A O 1
ATOM 1298 N N . THR A 1 163 ? 42.163 -39.900 -22.113 1.00 158.67 169 THR A N 1
ATOM 1299 C CA . THR A 1 163 ? 41.472 -40.880 -22.943 1.00 152.78 169 THR A CA 1
ATOM 1300 C C . THR A 1 163 ? 40.064 -41.154 -22.423 1.00 145.67 169 THR A C 1
ATOM 1301 O O . THR A 1 163 ? 39.218 -41.684 -23.143 1.00 143.71 169 THR A O 1
ATOM 1305 N N . LEU A 1 164 ? 39.818 -40.785 -21.170 1.00 143.70 170 LEU A N 1
ATOM 1306 C CA . LEU A 1 164 ? 38.506 -40.976 -20.567 1.00 142.34 170 LEU A CA 1
ATOM 1307 C C . LEU A 1 164 ? 37.816 -39.619 -20.406 1.00 143.90 170 LEU A C 1
ATOM 1308 O O . LEU A 1 164 ? 36.895 -39.456 -19.606 1.00 127.39 170 LEU A O 1
ATOM 1313 N N . GLY A 1 165 ? 38.286 -38.643 -21.179 1.00 162.73 171 GLY A N 1
ATOM 1314 C CA . GLY A 1 165 ? 37.606 -37.367 -21.320 1.00 160.59 171 GLY A CA 1
ATOM 1315 C C . GLY A 1 165 ? 37.860 -36.315 -20.255 1.00 156.64 171 GLY A C 1
ATOM 1316 O O . GLY A 1 165 ? 37.217 -35.266 -20.259 1.00 156.80 171 GLY A O 1
ATOM 1317 N N . ARG A 1 166 ? 38.798 -36.576 -19.350 1.00 140.89 172 ARG A N 1
ATOM 1318 C CA . ARG A 1 166 ? 39.042 -35.666 -18.232 1.00 132.85 172 ARG A CA 1
ATOM 1319 C C . ARG A 1 166 ? 40.142 -34.642 -18.522 1.00 119.56 172 ARG A C 1
ATOM 1320 O O . ARG A 1 166 ? 41.209 -34.990 -19.028 1.00 108.83 172 ARG A O 1
ATOM 1328 N N . ASN A 1 167 ? 39.870 -33.382 -18.188 1.00 113.14 173 ASN A N 1
ATOM 1329 C CA . ASN A 1 167 ? 40.834 -32.299 -18.373 1.00 110.92 173 ASN A CA 1
ATOM 1330 C C . ASN A 1 167 ? 42.105 -32.501 -17.549 1.00 115.86 173 ASN A C 1
ATOM 1331 O O . ASN A 1 167 ? 42.046 -32.651 -16.328 1.00 108.88 173 ASN A O 1
ATOM 1336 N N . ILE A 1 168 ? 43.252 -32.503 -18.221 1.00 92.33 174 ILE A N 1
ATOM 1337 C CA . ILE A 1 168 ? 44.531 -32.682 -17.543 1.00 104.64 174 ILE A CA 1
ATOM 1338 C C . ILE A 1 168 ? 45.490 -31.537 -17.854 1.00 107.07 174 ILE A C 1
ATOM 1339 O O . ILE A 1 168 ? 46.615 -31.503 -17.354 1.00 100.63 174 ILE A O 1
ATOM 1344 N N . ALA A 1 169 ? 45.038 -30.602 -18.684 1.00 105.75 175 ALA A N 1
ATOM 1345 C CA . ALA A 1 169 ? 45.860 -29.462 -19.069 1.00 98.50 175 ALA A CA 1
ATOM 1346 C C . ALA A 1 169 ? 45.003 -28.266 -19.475 1.00 97.79 175 ALA A C 1
ATOM 1347 O O . ALA A 1 169 ? 43.834 -28.416 -19.831 1.00 92.88 175 ALA A O 1
ATOM 1349 N N . CYS A 1 170 ? 45.597 -27.078 -19.421 1.00 97.78 176 CYS A N 1
ATOM 1350 C CA . CYS A 1 170 ? 44.895 -25.846 -19.757 1.00 95.64 176 CYS A CA 1
ATOM 1351 C C . CYS A 1 170 ? 45.784 -24.890 -20.547 1.00 101.86 176 CYS A C 1
ATOM 1352 O O . CYS A 1 170 ? 46.995 -24.811 -20.312 1.00 101.23 176 CYS A O 1
ATOM 1355 N N . TRP A 1 171 ? 45.172 -24.162 -21.478 1.00 100.07 177 TRP A N 1
ATOM 1356 C CA . TRP A 1 171 ? 45.901 -23.218 -22.319 1.00 94.37 177 TRP A CA 1
ATOM 1357 C C . TRP A 1 171 ? 45.209 -21.857 -22.417 1.00 93.79 177 TRP A C 1
ATOM 1358 O O . TRP A 1 171 ? 44.103 -21.737 -22.945 1.00 88.46 177 TRP A O 1
ATOM 1369 N N . PHE A 1 172 ? 45.884 -20.843 -21.886 1.00 94.55 178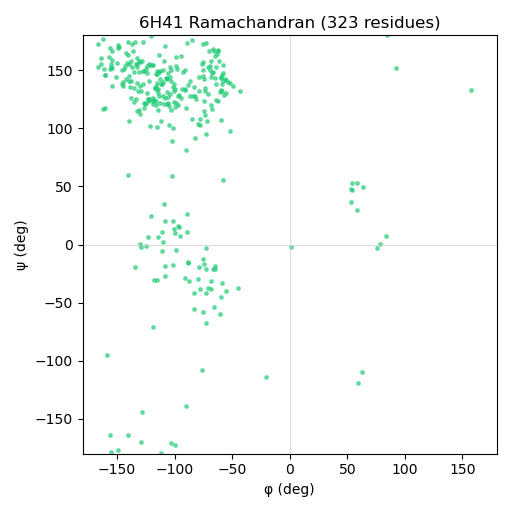 PHE A N 1
ATOM 1370 C CA . PHE A 1 172 ? 45.491 -19.444 -22.004 1.00 88.65 178 PHE A CA 1
ATOM 1371 C C . PHE A 1 172 ? 46.391 -18.737 -23.009 1.00 90.33 178 PHE A C 1
ATOM 1372 O O . PHE A 1 172 ? 47.534 -18.407 -22.686 1.00 93.14 178 PHE A O 1
ATOM 1380 N N . PRO A 1 173 ? 45.890 -18.498 -24.229 1.00 93.29 179 PRO A N 1
ATOM 1381 C CA . PRO A 1 173 ? 46.699 -17.777 -25.218 1.00 95.08 179 PRO A CA 1
ATOM 1382 C C . PRO A 1 173 ? 46.898 -16.319 -24.815 1.00 98.87 179 PRO A C 1
ATOM 1383 O O . PRO A 1 173 ? 47.975 -15.755 -25.012 1.00 105.19 179 PRO A O 1
ATOM 1387 N N . ARG A 1 174 ? 45.854 -15.723 -24.249 1.00 97.26 180 ARG A N 1
ATOM 1388 C CA . ARG A 1 174 ? 45.898 -14.338 -23.801 1.00 97.39 180 ARG A CA 1
ATOM 1389 C C . ARG A 1 174 ? 45.375 -14.246 -22.372 1.00 93.66 180 ARG A C 1
ATOM 1390 O O . ARG A 1 174 ? 44.363 -14.859 -22.032 1.00 98.02 180 ARG A O 1
ATOM 1398 N N . THR A 1 175 ? 46.070 -13.479 -21.538 1.00 84.01 181 THR A N 1
ATOM 1399 C CA . THR A 1 175 ? 45.775 -13.443 -20.112 1.00 88.23 181 THR A CA 1
ATOM 1400 C C . THR A 1 175 ? 45.888 -12.030 -19.541 1.00 90.02 181 THR A C 1
ATOM 1401 O O . THR A 1 175 ? 46.293 -11.100 -20.239 1.00 99.00 181 THR A O 1
ATOM 1405 N N . PHE A 1 176 ? 45.529 -11.879 -18.268 1.00 89.67 182 PHE A N 1
ATOM 1406 C CA . PHE A 1 176 ? 45.593 -10.585 -17.591 1.00 93.17 182 PHE A CA 1
ATOM 1407 C C . PHE A 1 176 ? 46.894 -10.407 -16.809 1.00 85.45 182 PHE A C 1
ATOM 1408 O O . PHE A 1 176 ? 47.053 -9.435 -16.069 1.00 80.74 182 PHE A O 1
ATOM 1416 N N . ILE A 1 177 ? 47.817 -11.349 -16.970 1.00 74.25 183 ILE A N 1
ATOM 1417 C CA . ILE A 1 177 ? 49.098 -11.296 -16.271 1.00 76.50 183 ILE A CA 1
ATOM 1418 C C . ILE A 1 177 ? 50.022 -10.232 -16.858 1.00 78.68 183 ILE A C 1
ATOM 1419 O O . ILE A 1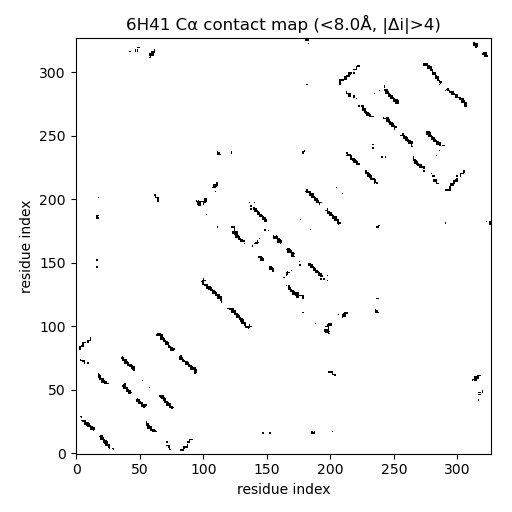 177 ? 50.197 -10.150 -18.075 1.00 71.29 183 ILE A O 1
ATOM 1424 N N . LEU A 1 178 ? 50.609 -9.422 -15.982 1.00 79.84 184 LEU A N 1
ATOM 1425 C CA . LEU A 1 178 ? 51.560 -8.394 -16.388 1.00 77.58 184 LEU A CA 1
ATOM 1426 C C . LEU A 1 178 ? 52.901 -9.000 -16.795 1.00 75.97 184 LEU A C 1
ATOM 1427 O O . LEU A 1 178 ? 53.436 -9.872 -16.111 1.00 74.06 184 LEU A O 1
ATOM 1432 N N . SER A 1 179 ? 53.440 -8.528 -17.913 1.00 76.79 185 SER A N 1
ATOM 1433 C CA . SER A 1 179 ? 54.684 -9.064 -18.453 1.00 78.79 185 SER A CA 1
ATOM 1434 C C . SER A 1 179 ? 55.894 -8.731 -17.577 1.00 82.41 185 SER A C 1
ATOM 1435 O O . SER A 1 179 ? 56.849 -9.506 -17.508 1.00 86.21 185 SER A O 1
ATOM 1438 N N . LYS A 1 180 ? 55.851 -7.580 -16.912 1.00 81.32 186 LYS A N 1
ATOM 1439 C CA . LYS A 1 180 ? 56.902 -7.196 -15.973 1.00 83.14 186 LYS A CA 1
ATOM 1440 C C . LYS A 1 180 ? 56.469 -7.425 -14.522 1.00 88.34 186 LYS A C 1
ATOM 1441 O O . LYS A 1 180 ? 57.039 -6.838 -13.601 1.00 92.66 186 LYS A O 1
ATOM 1447 N N . GLY A 1 181 ? 55.470 -8.282 -14.320 1.00 90.59 187 GLY A N 1
ATOM 1448 C CA . GLY A 1 181 ? 54.832 -8.442 -13.017 1.00 92.80 187 GLY A CA 1
ATOM 1449 C C . GLY A 1 181 ? 55.712 -8.869 -11.851 1.00 95.49 187 GLY A C 1
ATOM 1450 O O . GLY A 1 181 ? 56.661 -9.624 -12.034 1.00 91.83 187 GLY A O 1
ATOM 1451 N N . ARG A 1 182 ? 55.404 -8.378 -10.654 1.00 111.51 188 ARG A N 1
ATOM 1452 C CA . ARG A 1 182 ? 56.054 -8.830 -9.430 1.00 119.60 188 ARG A CA 1
ATOM 1453 C C . ARG A 1 182 ? 55.092 -9.669 -8.595 1.00 116.82 188 ARG A C 1
ATOM 1454 O O . ARG A 1 182 ? 55.510 -10.455 -7.746 1.00 119.04 188 ARG A O 1
ATOM 1462 N N . ASP A 1 183 ? 53.801 -9.526 -8.881 1.00 105.08 189 ASP A N 1
ATOM 1463 C CA . ASP A 1 183 ? 52.743 -10.072 -8.031 1.00 94.95 189 ASP A CA 1
ATOM 1464 C C . ASP A 1 183 ? 52.630 -11.595 -8.141 1.00 88.75 189 ASP A C 1
ATOM 1465 O O . ASP A 1 183 ? 53.306 -12.227 -8.954 1.00 87.18 189 ASP A O 1
ATOM 1470 N N . TRP A 1 184 ? 51.781 -12.177 -7.300 1.00 88.43 190 TRP A N 1
ATOM 1471 C CA . TRP A 1 184 ? 51.620 -13.623 -7.246 1.00 80.02 190 TRP A CA 1
ATOM 1472 C C . TRP A 1 184 ? 50.430 -14.095 -8.069 1.00 73.10 190 TRP A C 1
ATOM 1473 O O . TRP A 1 184 ? 49.317 -13.599 -7.915 1.00 75.68 190 TRP A O 1
ATOM 1484 N N . LEU A 1 185 ? 50.680 -15.051 -8.954 1.00 72.11 191 LEU A N 1
ATOM 1485 C CA . LEU A 1 185 ? 49.615 -15.687 -9.711 1.00 71.92 191 LEU A CA 1
ATOM 1486 C C . LEU A 1 185 ? 48.962 -16.762 -8.860 1.00 72.99 191 LEU A C 1
ATOM 1487 O O . LEU A 1 185 ? 49.642 -17.651 -8.350 1.00 75.33 191 LEU A O 1
ATOM 1492 N N . ALA A 1 186 ? 47.648 -16.676 -8.692 1.00 79.61 192 ALA A N 1
ATOM 1493 C CA . ALA A 1 186 ? 46.937 -17.686 -7.918 1.00 71.47 192 ALA A CA 1
ATOM 1494 C C . ALA A 1 186 ? 46.190 -18.627 -8.849 1.00 69.61 192 ALA A C 1
ATOM 1495 O O . ALA A 1 186 ? 45.471 -18.181 -9.733 1.00 74.15 192 ALA A O 1
ATOM 1497 N N . VAL A 1 187 ? 46.367 -19.929 -8.666 1.00 75.03 193 VAL A N 1
ATOM 1498 C CA . VAL A 1 187 ? 45.658 -20.888 -9.506 1.00 77.38 193 VAL A CA 1
ATOM 1499 C C . VAL A 1 187 ? 44.826 -21.853 -8.675 1.00 80.15 193 VAL A C 1
ATOM 1500 O O . VAL A 1 187 ? 45.341 -22.510 -7.774 1.00 72.23 193 VAL A O 1
ATOM 1504 N N . LEU A 1 188 ? 43.535 -21.926 -8.982 1.00 83.54 194 LEU A N 1
ATOM 1505 C CA . LEU A 1 188 ? 42.636 -22.858 -8.312 1.00 78.42 194 LEU A CA 1
ATOM 1506 C C . LEU A 1 188 ? 42.099 -23.876 -9.303 1.00 78.52 194 LEU A C 1
ATOM 1507 O O . LEU A 1 188 ? 41.735 -23.528 -10.413 1.00 80.69 194 LEU A O 1
ATOM 1512 N N . VAL A 1 189 ? 42.070 -25.142 -8.912 1.00 80.13 195 VAL A N 1
ATOM 1513 C CA . VAL A 1 189 ? 41.409 -26.157 -9.716 1.00 89.01 195 VAL A CA 1
ATOM 1514 C C . VAL A 1 189 ? 40.474 -26.974 -8.841 1.00 95.69 195 VAL A C 1
ATOM 1515 O O . VAL A 1 189 ? 40.924 -27.703 -7.953 1.00 95.95 195 VAL A O 1
ATOM 1519 N N . ASN A 1 190 ? 39.173 -26.845 -9.077 1.00 96.21 196 ASN A N 1
ATOM 1520 C CA . ASN A 1 190 ? 38.223 -27.695 -8.367 1.00 101.08 196 ASN A CA 1
ATOM 1521 C C . ASN A 1 190 ? 37.576 -28.648 -9.359 1.00 99.95 196 ASN A C 1
ATOM 1522 O O . ASN A 1 190 ? 37.908 -28.620 -10.536 1.00 94.25 196 ASN A O 1
ATOM 1527 N N . GLY A 1 191 ? 36.674 -29.502 -8.894 1.00 105.73 197 GLY A N 1
ATOM 1528 C CA . GLY A 1 191 ? 36.084 -30.489 -9.778 1.00 111.82 197 GLY A CA 1
ATOM 1529 C C . GLY A 1 191 ? 34.733 -30.985 -9.320 1.00 127.98 197 GLY A C 1
ATOM 1530 O O . GLY A 1 191 ? 34.316 -30.718 -8.193 1.00 123.73 197 GLY A O 1
ATOM 1531 N N . SER A 1 192 ? 34.041 -31.713 -10.191 1.00 146.63 198 SER A N 1
ATOM 1532 C CA . SER A 1 192 ? 32.718 -32.212 -9.829 1.00 153.01 198 SER A CA 1
ATOM 1533 C C . SER A 1 192 ? 32.422 -33.596 -10.389 1.00 157.69 198 SER A C 1
ATOM 1534 O O . SER A 1 192 ? 32.937 -33.984 -11.443 1.00 161.83 198 SER A O 1
ATOM 1537 N N . SER A 1 193 ? 31.577 -34.325 -9.665 1.00 156.35 199 SER A N 1
ATOM 1538 C CA . SER A 1 193 ? 31.136 -35.655 -10.062 1.00 154.39 199 SER A CA 1
ATOM 1539 C C . SER A 1 193 ? 29.727 -35.923 -9.554 1.00 156.41 199 SER A C 1
ATOM 1540 O O . SER A 1 193 ? 29.182 -35.148 -8.769 1.00 152.16 199 SER A O 1
ATOM 1543 N N . LYS A 1 194 ? 29.146 -37.031 -9.998 1.00 160.10 200 LYS A N 1
ATOM 1544 C CA . LYS A 1 194 ? 27.825 -37.432 -9.536 1.00 166.27 200 LYS A CA 1
ATOM 1545 C C . LYS A 1 194 ? 27.924 -38.168 -8.203 1.00 173.97 200 LYS A C 1
ATOM 1546 O O . LYS A 1 194 ? 27.120 -37.941 -7.299 1.00 173.70 200 LYS A O 1
ATOM 1552 N N . HIS A 1 195 ? 28.922 -39.039 -8.083 1.00 182.78 201 HIS A N 1
ATOM 1553 C CA . HIS A 1 195 ? 29.150 -39.776 -6.844 1.00 185.66 201 HIS A CA 1
ATOM 1554 C C . HIS A 1 195 ? 29.806 -38.901 -5.782 1.00 182.56 201 HIS A C 1
ATOM 1555 O O . HIS A 1 195 ? 29.177 -38.007 -5.215 1.00 183.60 201 HIS A O 1
ATOM 1562 N N . SER A 1 196 ? 31.082 -39.173 -5.527 1.00 179.76 202 SER A N 1
ATOM 1563 C CA . SER A 1 196 ? 31.840 -38.497 -4.480 1.00 171.59 202 SER A CA 1
ATOM 1564 C C . SER A 1 196 ? 32.027 -37.005 -4.739 1.00 161.73 202 SER A C 1
ATOM 1565 O O . SER A 1 196 ? 31.859 -36.529 -5.862 1.00 160.31 202 SER A O 1
ATOM 1568 N N . ALA A 1 197 ? 32.371 -36.275 -3.682 1.00 152.75 203 ALA A N 1
ATOM 1569 C CA . ALA A 1 197 ? 32.723 -34.865 -3.794 1.00 143.13 203 ALA A CA 1
ATOM 1570 C C . ALA A 1 197 ? 34.233 -34.732 -3.958 1.00 131.45 203 ALA A C 1
ATOM 1571 O O . ALA A 1 197 ? 34.995 -35.548 -3.439 1.00 135.20 203 ALA A O 1
ATOM 1573 N N . ILE A 1 198 ? 34.666 -33.702 -4.677 1.00 121.96 204 ILE A N 1
ATOM 1574 C CA . ILE A 1 198 ? 36.072 -33.583 -5.044 1.00 119.54 204 ILE A CA 1
ATOM 1575 C C . ILE A 1 198 ? 36.802 -32.495 -4.262 1.00 111.33 204 ILE A C 1
ATOM 1576 O O . ILE A 1 198 ? 36.321 -31.368 -4.144 1.00 105.47 204 ILE A O 1
ATOM 1581 N N . ARG A 1 199 ? 37.965 -32.850 -3.723 1.00 109.23 205 ARG A N 1
ATOM 1582 C CA . ARG A 1 199 ? 38.822 -31.894 -3.035 1.00 109.53 205 ARG A CA 1
ATOM 1583 C C . ARG A 1 199 ? 39.413 -30.890 -4.014 1.00 103.78 205 ARG A C 1
ATOM 1584 O O . ARG A 1 199 ? 40.118 -31.271 -4.948 1.00 100.14 205 ARG A O 1
ATOM 1592 N N . PRO A 1 200 ? 39.126 -29.599 -3.805 1.00 102.54 206 PRO A N 1
ATOM 1593 C CA . PRO A 1 200 ? 39.769 -28.574 -4.629 1.00 103.09 206 PRO A CA 1
ATOM 1594 C C . PRO A 1 200 ? 41.254 -28.470 -4.307 1.00 94.25 206 PRO A C 1
ATOM 1595 O O . PRO A 1 200 ? 41.667 -28.803 -3.196 1.00 99.31 206 PRO A O 1
ATOM 1599 N N . PHE A 1 201 ? 42.043 -28.025 -5.276 1.00 85.90 207 PHE A N 1
ATOM 1600 C CA . PHE A 1 201 ? 43.471 -27.820 -5.074 1.00 90.72 207 PHE A CA 1
ATOM 1601 C C . PHE A 1 201 ? 43.818 -26.403 -5.505 1.00 96.83 207 PHE A C 1
ATOM 1602 O O . PHE A 1 201 ? 43.167 -25.858 -6.385 1.00 104.29 207 PHE A O 1
ATOM 1610 N N . ASP A 1 202 ? 44.823 -25.792 -4.887 1.00 96.19 208 ASP A N 1
ATOM 1611 C CA . ASP A 1 202 ? 45.230 -24.453 -5.307 1.00 95.98 208 ASP A CA 1
ATOM 1612 C C . ASP A 1 202 ? 46.691 -24.155 -4.983 1.00 86.25 208 ASP A C 1
ATOM 1613 O O . ASP A 1 202 ? 47.256 -24.708 -4.039 1.00 90.51 208 ASP A O 1
ATOM 1618 N N . GLN A 1 203 ? 47.297 -23.282 -5.782 1.00 76.33 209 GLN A N 1
ATOM 1619 C CA . GLN A 1 203 ? 48.705 -22.946 -5.616 1.00 79.02 209 GLN A CA 1
ATOM 1620 C C . GLN A 1 203 ? 49.001 -21.477 -5.889 1.00 76.30 209 GLN A C 1
ATOM 1621 O O . GLN A 1 203 ? 48.289 -20.808 -6.643 1.00 75.51 209 GLN A O 1
ATOM 1627 N N . LEU A 1 204 ? 50.069 -20.993 -5.266 1.00 76.71 210 LEU A N 1
ATOM 1628 C CA . LEU A 1 204 ? 50.558 -19.641 -5.488 1.00 73.72 210 LEU A CA 1
ATOM 1629 C C . LEU A 1 204 ? 51.907 -19.680 -6.189 1.00 72.57 210 LEU A C 1
ATOM 1630 O O . LEU A 1 204 ? 52.861 -20.274 -5.684 1.00 69.86 210 LEU A O 1
ATOM 1635 N N . PHE A 1 205 ? 51.979 -19.048 -7.356 1.00 73.59 211 PHE A N 1
ATOM 1636 C CA . PHE A 1 205 ? 53.219 -18.994 -8.119 1.00 66.99 211 PHE A CA 1
ATOM 1637 C C . PHE A 1 205 ? 53.766 -17.578 -8.193 1.00 73.67 211 PHE A C 1
ATOM 1638 O O . PHE A 1 205 ? 53.055 -16.650 -8.575 1.00 80.60 211 PHE A O 1
ATOM 1646 N N . ALA A 1 206 ? 55.030 -17.411 -7.824 1.00 79.18 212 ALA A N 1
ATOM 1647 C CA . ALA A 1 206 ? 55.731 -16.169 -8.109 1.00 73.18 212 ALA A CA 1
ATOM 1648 C C . ALA A 1 206 ? 56.145 -16.206 -9.574 1.00 71.56 212 ALA A C 1
ATOM 1649 O O . ALA A 1 206 ? 56.684 -17.210 -10.037 1.00 79.47 212 ALA A O 1
ATOM 1651 N N . LEU A 1 207 ? 55.878 -15.124 -10.301 1.00 69.79 213 LEU A N 1
ATOM 1652 C CA . LEU A 1 207 ? 56.103 -15.098 -11.746 1.00 73.95 213 LEU A CA 1
ATOM 1653 C C . LEU A 1 207 ? 57.530 -15.459 -12.145 1.00 81.16 213 LEU A C 1
ATOM 1654 O O . LEU A 1 207 ? 57.739 -16.173 -13.125 1.00 91.02 213 LEU A O 1
ATOM 1659 N N . HIS A 1 208 ? 58.508 -14.979 -11.382 1.00 80.55 214 HIS A N 1
ATOM 1660 C CA . HIS A 1 208 ? 59.909 -15.222 -11.709 1.00 80.66 214 HIS A CA 1
ATOM 1661 C C . HIS A 1 208 ? 60.255 -16.705 -11.617 1.00 82.81 214 HIS A C 1
ATOM 1662 O O . HIS A 1 208 ? 61.256 -17.152 -12.175 1.00 99.93 214 HIS A O 1
ATOM 1669 N N . ALA A 1 209 ? 59.419 -17.467 -10.920 1.00 75.07 215 ALA A N 1
ATOM 1670 C CA . ALA A 1 209 ? 59.656 -18.894 -10.748 1.00 76.43 215 ALA A CA 1
ATOM 1671 C C . ALA A 1 209 ? 59.045 -19.724 -11.877 1.00 76.82 215 ALA A C 1
ATOM 1672 O O . ALA A 1 209 ? 59.378 -20.898 -12.034 1.00 86.21 215 ALA A O 1
ATOM 1674 N N . ILE A 1 210 ? 58.153 -19.123 -12.660 1.00 76.02 216 ILE A N 1
ATOM 1675 C CA . ILE A 1 210 ? 57.471 -19.861 -13.723 1.00 83.64 216 ILE A CA 1
ATOM 1676 C C . ILE A 1 210 ? 57.498 -19.162 -15.081 1.00 85.04 216 ILE A C 1
ATOM 1677 O O . ILE A 1 210 ? 56.948 -19.679 -16.054 1.00 91.43 216 ILE A O 1
ATOM 1682 N N . ASP A 1 211 ? 58.124 -17.992 -15.153 1.00 79.64 217 ASP A N 1
ATOM 1683 C CA . ASP A 1 211 ? 58.232 -17.287 -16.425 1.00 85.80 217 ASP A CA 1
ATOM 1684 C C . ASP A 1 211 ? 59.252 -17.981 -17.318 1.00 86.86 217 ASP A C 1
ATOM 1685 O O . ASP A 1 211 ? 60.449 -17.978 -17.027 1.00 81.63 217 ASP A O 1
ATOM 1690 N N . GLN A 1 212 ? 58.773 -18.591 -18.397 1.00 89.41 218 GLN A N 1
ATOM 1691 C CA . GLN A 1 212 ? 59.662 -19.235 -19.354 1.00 82.92 218 GLN A CA 1
ATOM 1692 C C . GLN A 1 212 ? 60.233 -18.206 -20.319 1.00 80.06 218 GLN A C 1
ATOM 1693 O O . GLN A 1 212 ? 59.639 -17.906 -21.356 1.00 85.87 218 GLN A O 1
ATOM 1699 N N . ILE A 1 213 ? 61.388 -17.662 -19.954 1.00 72.73 219 ILE A N 1
ATOM 1700 C CA . ILE A 1 213 ? 62.085 -16.682 -20.773 1.00 71.48 219 ILE A CA 1
ATOM 1701 C C . ILE A 1 213 ? 62.431 -17.271 -22.136 1.00 64.07 219 ILE A C 1
ATOM 1702 O O . ILE A 1 213 ? 62.927 -18.390 -22.230 1.00 83.62 219 ILE A O 1
ATOM 1707 N N . ASN A 1 214 ? 62.147 -16.514 -23.189 1.00 71.60 220 ASN A N 1
ATOM 1708 C CA . ASN A 1 214 ? 62.361 -16.977 -24.554 1.00 79.64 220 ASN A CA 1
ATOM 1709 C C . ASN A 1 214 ? 63.833 -16.934 -24.948 1.00 78.00 220 ASN A C 1
ATOM 1710 O O . ASN A 1 214 ? 64.606 -16.168 -24.376 1.00 77.41 220 ASN A O 1
ATOM 1715 N N . PRO A 1 215 ? 64.231 -17.768 -25.924 1.00 80.21 221 PRO A N 1
ATOM 1716 C CA . PRO A 1 215 ? 65.640 -17.806 -26.324 1.00 82.31 221 PRO A CA 1
ATOM 1717 C C . PRO A 1 215 ? 66.036 -16.603 -27.172 1.00 83.61 221 PRO A C 1
ATOM 1718 O O . PRO A 1 215 ? 65.193 -16.063 -27.888 1.00 96.61 221 PRO A O 1
ATOM 1722 N N . PRO A 1 216 ? 67.308 -16.184 -27.087 1.00 79.10 222 PRO A N 1
ATOM 1723 C CA . PRO A 1 216 ? 67.831 -15.116 -27.946 1.00 77.96 222 PRO A CA 1
ATOM 1724 C C . PRO A 1 216 ? 67.679 -15.485 -29.416 1.00 81.90 222 PRO A C 1
ATOM 1725 O O . PRO A 1 216 ? 67.885 -16.645 -29.773 1.00 84.32 222 PRO A O 1
ATOM 1729 N N . LEU A 1 217 ? 67.318 -14.522 -30.256 1.00 86.28 223 LEU A N 1
ATOM 1730 C CA . LEU A 1 217 ? 67.117 -14.811 -31.670 1.00 98.37 223 LEU A CA 1
ATOM 1731 C C . LEU A 1 217 ? 68.151 -14.115 -32.544 1.00 98.89 223 LEU A C 1
ATOM 1732 O O . LEU A 1 217 ? 68.819 -13.175 -32.108 1.00 91.33 223 LEU A O 1
ATOM 1737 N N . ASN A 1 218 ? 68.269 -14.595 -33.780 1.00 104.06 224 ASN A N 1
ATOM 1738 C CA . ASN A 1 218 ? 69.251 -14.097 -34.738 1.00 105.05 224 ASN A CA 1
ATOM 1739 C C . ASN A 1 218 ? 70.668 -14.104 -34.184 1.00 96.95 224 ASN A C 1
ATOM 1740 O O . ASN A 1 218 ? 71.391 -13.111 -34.281 1.00 93.15 224 ASN A O 1
ATOM 1745 N N . VAL A 1 219 ? 71.056 -15.228 -33.594 1.00 95.38 225 VAL A N 1
ATOM 1746 C CA . VAL A 1 219 ? 72.437 -15.416 -33.193 1.00 85.96 225 VAL A CA 1
ATOM 1747 C C . VAL A 1 219 ? 73.293 -15.515 -34.447 1.00 89.41 225 VAL A C 1
ATOM 1748 O O . VAL A 1 219 ? 73.122 -16.417 -35.265 1.00 90.25 225 VAL A O 1
ATOM 1752 N N . THR A 1 220 ? 74.196 -14.556 -34.596 1.00 88.06 226 THR A N 1
ATOM 1753 C CA . THR A 1 220 ? 75.076 -14.471 -35.747 1.00 87.29 226 THR A CA 1
ATOM 1754 C C . THR A 1 220 ? 76.517 -14.614 -35.282 1.00 88.38 226 THR A C 1
ATOM 1755 O O . THR A 1 220 ? 76.912 -14.012 -34.289 1.00 93.49 226 THR A O 1
ATOM 1759 N N . ALA A 1 221 ? 77.299 -15.424 -35.981 1.00 83.78 227 ALA A N 1
ATOM 1760 C CA . ALA A 1 221 ? 78.704 -15.571 -35.636 1.00 87.57 227 ALA A CA 1
ATOM 1761 C C . ALA A 1 221 ? 79.563 -15.603 -36.886 1.00 88.36 227 ALA A C 1
ATOM 1762 O O . ALA A 1 221 ? 79.228 -16.273 -37.862 1.00 93.26 227 ALA A O 1
ATOM 1764 N N . GLU A 1 222 ? 80.670 -14.872 -36.860 1.00 84.21 228 GLU A N 1
ATOM 1765 C CA . GLU A 1 222 ? 81.615 -14.943 -37.963 1.00 96.80 228 GLU A CA 1
ATOM 1766 C C . GLU A 1 222 ? 83.061 -14.875 -37.494 1.00 100.53 228 GLU A C 1
ATOM 1767 O O . GLU A 1 222 ? 83.401 -14.150 -36.552 1.00 103.28 228 GLU A O 1
ATOM 1773 N N . ILE A 1 223 ? 83.901 -15.657 -38.163 1.00 92.39 229 ILE A N 1
ATOM 1774 C CA . ILE A 1 223 ? 85.336 -15.621 -37.948 1.00 89.34 229 ILE A CA 1
ATOM 1775 C C . ILE A 1 223 ? 86.018 -14.990 -39.152 1.00 96.71 229 ILE A C 1
ATOM 1776 O O . ILE A 1 223 ? 85.877 -15.462 -40.279 1.00 100.56 229 ILE A O 1
ATOM 1781 N N . GLU A 1 224 ? 86.740 -13.906 -38.905 1.00 106.15 230 GLU A N 1
ATOM 1782 C CA . GLU A 1 224 ? 87.561 -13.281 -39.926 1.00 118.68 230 GLU A CA 1
ATOM 1783 C C . GLU A 1 224 ? 89.018 -13.404 -39.500 1.00 119.72 230 GLU A C 1
ATOM 1784 O O . GLU A 1 224 ? 89.492 -12.668 -38.631 1.00 119.27 230 GLU A O 1
ATOM 1790 N N . GLY A 1 225 ? 89.713 -14.365 -40.101 1.00 121.59 231 GLY A N 1
ATOM 1791 C CA . GLY A 1 225 ? 91.075 -14.678 -39.718 1.00 117.30 231 GLY A CA 1
ATOM 1792 C C . GLY A 1 225 ? 91.145 -15.161 -38.282 1.00 111.19 231 GLY A C 1
ATOM 1793 O O . GLY A 1 225 ? 90.683 -16.254 -37.955 1.00 107.51 231 GLY A O 1
ATOM 1794 N N . THR A 1 226 ? 91.718 -14.330 -37.421 1.00 112.34 232 THR A N 1
ATOM 1795 C CA . THR A 1 226 ? 91.876 -14.665 -36.013 1.00 107.34 232 THR A CA 1
ATOM 1796 C C . THR A 1 226 ? 90.782 -14.031 -35.159 1.00 103.87 232 THR A C 1
ATOM 1797 O O . THR A 1 226 ? 90.697 -14.282 -33.958 1.00 99.83 232 THR A O 1
ATOM 1801 N N . ARG A 1 227 ? 89.943 -13.213 -35.788 1.00 108.97 233 ARG A N 1
ATOM 1802 C CA . ARG A 1 227 ? 88.934 -12.448 -35.060 1.00 102.64 233 ARG A CA 1
ATOM 1803 C C . ARG A 1 227 ? 87.576 -13.148 -35.025 1.00 94.22 233 ARG A C 1
ATOM 1804 O O . ARG A 1 227 ? 87.028 -13.511 -36.062 1.00 98.38 233 ARG A O 1
ATOM 1812 N N . LEU A 1 228 ? 87.037 -13.334 -33.825 1.00 92.76 234 LEU A N 1
ATOM 1813 C CA . LEU A 1 228 ? 85.719 -13.938 -33.658 1.00 90.91 234 LEU A CA 1
ATOM 1814 C C . LEU A 1 228 ? 84.691 -12.909 -33.207 1.00 92.99 234 LEU A C 1
ATOM 1815 O O . LEU A 1 228 ? 84.888 -12.223 -32.197 1.00 91.13 234 LEU A O 1
ATOM 1820 N N . SER A 1 229 ? 83.592 -12.809 -33.951 1.00 90.63 235 SER A N 1
ATOM 1821 C CA . SER A 1 229 ? 82.532 -11.869 -33.604 1.00 85.36 235 SER A CA 1
ATOM 1822 C C . SER A 1 229 ? 81.173 -12.557 -33.511 1.00 78.35 235 SER A C 1
ATOM 1823 O O . SER A 1 229 ? 80.703 -13.169 -34.474 1.00 82.69 235 SER A O 1
ATOM 1826 N N . ILE A 1 230 ? 80.553 -12.451 -32.339 1.00 77.86 236 ILE A N 1
ATOM 1827 C CA . ILE A 1 230 ? 79.224 -13.004 -32.108 1.00 73.25 236 ILE A CA 1
ATOM 1828 C C . ILE A 1 230 ? 78.245 -11.901 -31.737 1.00 77.28 236 ILE A C 1
ATOM 1829 O O . ILE A 1 230 ? 78.493 -11.136 -30.815 1.00 82.28 236 ILE A O 1
ATOM 1834 N N . GLN A 1 231 ? 77.135 -11.818 -32.459 1.00 85.79 237 GLN A N 1
ATOM 1835 C CA . GLN A 1 231 ? 76.071 -10.883 -32.121 1.00 82.41 237 GLN A CA 1
ATOM 1836 C C . GLN A 1 231 ? 74.776 -11.646 -31.895 1.00 79.34 237 GLN A C 1
ATOM 1837 O O . GLN A 1 231 ? 74.605 -12.747 -32.406 1.00 83.00 237 GLN A O 1
ATOM 1843 N N . TRP A 1 232 ? 73.869 -11.065 -31.122 1.00 80.10 238 TRP A N 1
ATOM 1844 C CA . TRP A 1 232 ? 72.554 -11.659 -30.919 1.00 78.02 238 TRP A CA 1
ATOM 1845 C C . TRP A 1 232 ? 71.591 -10.605 -30.399 1.00 79.64 238 TRP A C 1
ATOM 1846 O O . TRP A 1 232 ? 71.996 -9.659 -29.724 1.00 69.65 238 TRP A O 1
ATOM 1857 N N . GLU A 1 233 ? 70.314 -10.770 -30.718 1.00 85.94 239 GLU A N 1
ATOM 1858 C CA . GLU A 1 233 ? 69.307 -9.816 -30.282 1.00 89.25 239 GLU A CA 1
ATOM 1859 C C . GLU A 1 233 ? 68.716 -10.223 -28.941 1.00 84.37 239 GLU A C 1
ATOM 1860 O O . GLU A 1 233 ? 68.651 -11.407 -28.611 1.00 89.49 239 GLU A O 1
ATOM 1866 N N . LYS A 1 234 ? 68.304 -9.225 -28.168 1.00 85.51 240 LYS A N 1
ATOM 1867 C CA . LYS A 1 234 ? 67.603 -9.453 -26.913 1.00 81.30 240 LYS A CA 1
ATOM 1868 C C . LYS A 1 234 ? 66.328 -10.255 -27.171 1.00 84.67 240 LYS A C 1
ATOM 1869 O O . LYS A 1 234 ? 65.622 -10.006 -28.149 1.00 85.79 240 LYS A O 1
ATOM 1875 N N . PRO A 1 235 ? 66.037 -11.232 -26.300 1.00 66.54 241 PRO A N 1
ATOM 1876 C CA . PRO A 1 235 ? 64.880 -12.114 -26.488 1.00 90.27 241 PRO A CA 1
ATOM 1877 C C . PRO A 1 235 ? 63.545 -11.376 -26.471 1.00 94.90 241 PRO A C 1
ATOM 1878 O O . PRO A 1 235 ? 63.478 -10.208 -26.090 1.00 96.55 241 PRO A O 1
ATOM 1882 N N . VAL A 1 236 ? 62.490 -12.065 -26.890 1.00 91.10 242 VAL A N 1
ATOM 1883 C CA . VAL A 1 236 ? 61.154 -11.492 -26.877 1.00 75.55 242 VAL A CA 1
ATOM 1884 C C . VAL A 1 236 ? 60.650 -11.391 -25.443 1.00 77.86 242 VAL A C 1
ATOM 1885 O O . VAL A 1 236 ? 60.302 -12.394 -24.820 1.00 81.62 242 VAL A O 1
ATOM 1889 N N . SER A 1 237 ? 60.626 -10.168 -24.926 1.00 75.30 243 SER A N 1
ATOM 1890 C CA . SER A 1 237 ? 60.249 -9.916 -23.542 1.00 68.38 243 SER A CA 1
ATOM 1891 C C . SER A 1 237 ? 59.922 -8.442 -23.346 1.00 67.49 243 SER A C 1
ATOM 1892 O O . SER A 1 237 ? 60.322 -7.599 -24.149 1.00 68.45 243 SER A O 1
ATOM 1895 N N . ALA A 1 238 ? 59.193 -8.130 -22.281 1.00 69.37 244 ALA A N 1
ATOM 1896 C CA . ALA A 1 238 ? 58.874 -6.742 -21.981 1.00 81.09 244 ALA A CA 1
ATOM 1897 C C . ALA A 1 238 ? 60.062 -6.059 -21.311 1.00 82.89 244 ALA A C 1
ATOM 1898 O O . ALA A 1 238 ? 60.248 -4.850 -21.449 1.00 86.72 244 ALA A O 1
ATOM 1900 N N . PHE A 1 239 ? 60.860 -6.841 -20.587 1.00 78.78 245 PHE A N 1
ATOM 1901 C CA . PHE A 1 239 ? 62.082 -6.336 -19.963 1.00 75.74 245 PHE A CA 1
ATOM 1902 C C . PHE A 1 239 ? 63.041 -5.803 -21.018 1.00 74.11 245 PHE A C 1
ATOM 1903 O O . PHE A 1 239 ? 63.302 -6.476 -22.010 1.00 67.60 245 PHE A O 1
ATOM 1911 N N . PRO A 1 240 ? 63.571 -4.589 -20.805 1.00 79.71 246 PRO A N 1
ATOM 1912 C CA . PRO A 1 240 ? 64.426 -3.935 -21.804 1.00 67.43 246 PRO A CA 1
ATOM 1913 C C . PRO A 1 240 ? 65.847 -4.501 -21.908 1.00 66.84 246 PRO A C 1
ATOM 1914 O O . PRO A 1 240 ? 66.274 -5.329 -21.104 1.00 65.66 246 PRO A O 1
ATOM 1918 N N . ILE A 1 241 ? 66.557 -4.011 -22.919 1.00 73.37 247 ILE A N 1
ATOM 1919 C CA . ILE A 1 241 ? 67.902 -4.440 -23.301 1.00 68.36 247 ILE A CA 1
ATOM 1920 C C . ILE A 1 241 ? 68.893 -4.615 -22.143 1.00 79.81 247 ILE A C 1
ATOM 1921 O O . ILE A 1 241 ? 69.716 -5.532 -22.154 1.00 93.33 247 ILE A O 1
ATOM 1926 N N . HIS A 1 242 ? 68.806 -3.737 -21.149 1.00 81.70 248 HIS A N 1
ATOM 1927 C CA . HIS A 1 242 ? 69.794 -3.685 -20.074 1.00 70.09 248 HIS A CA 1
ATOM 1928 C C . HIS A 1 242 ? 69.451 -4.590 -18.896 1.00 74.24 248 HIS A C 1
ATOM 1929 O O . HIS A 1 242 ? 70.078 -4.505 -17.839 1.00 80.79 248 HIS A O 1
ATOM 1936 N N . CYS A 1 243 ? 68.458 -5.454 -19.073 1.00 84.57 249 CYS A N 1
ATOM 1937 C CA . CYS A 1 243 ? 67.966 -6.266 -17.966 1.00 82.60 249 CYS A CA 1
ATOM 1938 C C . CYS A 1 243 ? 68.297 -7.746 -18.109 1.00 69.65 249 CYS A C 1
ATOM 1939 O O . CYS A 1 243 ? 67.785 -8.573 -17.354 1.00 82.14 249 CYS A O 1
ATOM 1942 N N . PHE A 1 244 ? 69.158 -8.084 -19.062 1.00 67.36 250 PHE A N 1
ATOM 1943 C CA . PHE A 1 244 ? 69.454 -9.489 -19.316 1.00 69.12 250 PHE A CA 1
ATOM 1944 C C . PHE A 1 244 ? 70.892 -9.892 -19.027 1.00 70.03 250 PHE A C 1
ATOM 1945 O O . PHE A 1 244 ? 71.839 -9.209 -19.416 1.00 73.29 250 PHE A O 1
ATOM 1953 N N . ASP A 1 245 ? 71.032 -11.011 -18.323 1.00 70.19 251 ASP A N 1
ATOM 1954 C CA . ASP A 1 245 ? 72.291 -11.732 -18.239 1.00 76.26 251 ASP A CA 1
ATOM 1955 C C . ASP A 1 245 ? 72.351 -12.713 -19.401 1.00 76.67 251 ASP A C 1
ATOM 1956 O O . ASP A 1 245 ? 71.359 -13.372 -19.716 1.00 84.37 251 ASP A O 1
ATOM 1961 N N . TYR A 1 246 ? 73.511 -12.804 -20.039 1.00 68.09 252 TYR A N 1
ATOM 1962 C CA . TYR A 1 246 ? 73.706 -13.741 -21.136 1.00 71.01 252 TYR A CA 1
ATOM 1963 C C . TYR A 1 246 ? 74.854 -14.696 -20.874 1.00 63.38 252 TYR A C 1
ATOM 1964 O O . TYR A 1 246 ? 75.899 -14.308 -20.342 1.00 77.49 252 TYR A O 1
ATOM 1973 N N . GLU A 1 247 ? 74.649 -15.948 -21.261 1.00 80.53 253 GLU A N 1
ATOM 1974 C CA . GLU A 1 247 ? 75.732 -16.911 -21.318 1.00 63.95 253 GLU A CA 1
ATOM 1975 C C . GLU A 1 247 ? 75.936 -17.340 -22.761 1.00 64.74 253 GLU A C 1
ATOM 1976 O O . GLU A 1 247 ? 75.019 -17.849 -23.415 1.00 82.04 253 GLU A O 1
ATOM 1982 N N . VAL A 1 248 ? 77.144 -17.093 -23.255 1.00 67.61 254 VAL A N 1
ATOM 1983 C CA . VAL A 1 248 ? 77.534 -17.491 -24.597 1.00 74.68 254 VAL A CA 1
ATOM 1984 C C . VAL A 1 248 ? 78.409 -18.730 -24.528 1.00 67.04 254 VAL A C 1
ATOM 1985 O O . VAL A 1 248 ? 79.508 -18.696 -23.967 1.00 78.42 254 VAL A O 1
ATOM 1989 N N . LYS A 1 249 ? 77.903 -19.824 -25.087 1.00 78.19 255 LYS A N 1
ATOM 1990 C CA . LYS A 1 249 ? 78.630 -21.082 -25.124 1.00 73.41 255 LYS A CA 1
ATOM 1991 C C . LYS A 1 249 ? 79.285 -21.289 -26.482 1.00 72.07 255 LYS A C 1
ATOM 1992 O O . LYS A 1 249 ? 78.611 -21.364 -27.517 1.00 71.79 255 LYS A O 1
ATOM 1998 N N . ILE A 1 250 ? 80.610 -21.371 -26.450 1.00 74.02 256 ILE A N 1
ATOM 1999 C CA . ILE A 1 250 ? 81.434 -21.608 -27.624 1.00 78.52 256 ILE A CA 1
ATOM 2000 C C . ILE A 1 250 ? 82.059 -22.992 -27.516 1.00 77.36 256 ILE A C 1
ATOM 2001 O O . ILE A 1 250 ? 82.970 -23.214 -26.712 1.00 80.95 256 ILE A O 1
ATOM 2006 N N . HIS A 1 251 ? 81.555 -23.925 -28.317 1.00 79.84 257 HIS A N 1
ATOM 2007 C CA . HIS A 1 251 ? 82.005 -25.308 -28.241 1.00 73.81 257 HIS A CA 1
ATOM 2008 C C . HIS A 1 251 ? 82.885 -25.689 -29.422 1.00 75.33 257 HIS A C 1
ATOM 2009 O O . HIS A 1 251 ? 82.470 -25.602 -30.581 1.00 75.67 257 HIS A O 1
ATOM 2016 N N . ASN A 1 252 ? 84.106 -26.107 -29.110 1.00 76.36 258 ASN A N 1
ATOM 2017 C CA . ASN A 1 252 ? 85.035 -26.614 -30.109 1.00 78.01 258 ASN A CA 1
ATOM 2018 C C . ASN A 1 252 ? 84.655 -28.043 -30.477 1.00 80.82 258 ASN A C 1
ATOM 2019 O O . ASN A 1 252 ? 84.839 -28.964 -29.683 1.00 82.46 258 ASN A O 1
ATOM 2024 N N . THR A 1 253 ? 84.123 -28.224 -31.682 1.00 79.39 259 THR A N 1
ATOM 2025 C CA . THR A 1 253 ? 83.633 -29.528 -32.118 1.00 84.96 259 THR A CA 1
ATOM 2026 C C . THR A 1 253 ? 84.756 -30.552 -32.267 1.00 91.92 259 THR A C 1
ATOM 2027 O O . THR A 1 253 ? 84.511 -31.757 -32.243 1.00 89.64 259 THR A O 1
ATOM 2031 N N . ARG A 1 254 ? 85.984 -30.066 -32.417 1.00 99.29 260 ARG A N 1
ATOM 2032 C CA . ARG A 1 254 ? 87.139 -30.936 -32.612 1.00 104.76 260 ARG A CA 1
ATOM 2033 C C . ARG A 1 254 ? 87.573 -31.631 -31.323 1.00 99.24 260 ARG A C 1
ATOM 2034 O O . ARG A 1 254 ? 87.616 -32.859 -31.258 1.00 101.66 260 ARG A O 1
ATOM 2042 N N . ASN A 1 255 ? 87.892 -30.843 -30.300 1.00 93.52 261 ASN A N 1
ATOM 2043 C CA . ASN A 1 255 ? 88.438 -31.392 -29.062 1.00 84.75 261 ASN A CA 1
ATOM 2044 C C . ASN A 1 255 ? 87.530 -31.212 -27.846 1.00 88.52 261 ASN A C 1
ATOM 2045 O O . ASN A 1 255 ? 87.929 -31.503 -26.720 1.00 99.16 261 ASN A O 1
ATOM 2050 N N . GLY A 1 256 ? 86.318 -30.718 -28.074 1.00 81.91 262 GLY A N 1
ATOM 2051 C CA . GLY A 1 256 ? 85.331 -30.618 -27.015 1.00 81.07 262 GLY A CA 1
ATOM 2052 C C . GLY A 1 256 ? 85.509 -29.458 -26.052 1.00 82.86 262 GLY A C 1
ATOM 2053 O O . GLY A 1 256 ? 84.720 -29.310 -25.116 1.00 80.08 262 GLY A O 1
ATOM 2054 N N . TYR A 1 257 ? 86.533 -28.636 -26.272 1.00 83.16 263 TYR A N 1
ATOM 2055 C CA . TYR A 1 257 ? 86.800 -27.503 -25.387 1.00 82.06 263 TYR A CA 1
ATOM 2056 C C . TYR A 1 257 ? 85.603 -26.564 -25.329 1.00 78.21 263 TYR A C 1
ATOM 2057 O O . TYR A 1 257 ? 85.040 -26.187 -26.357 1.00 78.57 263 TYR A O 1
ATOM 2066 N N . LEU A 1 258 ? 85.227 -26.185 -24.114 1.00 76.27 264 LEU A N 1
ATOM 2067 C CA . LEU A 1 258 ? 83.981 -25.470 -23.886 1.00 77.55 264 LEU A CA 1
ATOM 2068 C C . LEU A 1 258 ? 84.217 -24.112 -23.232 1.00 78.68 264 LEU A C 1
ATOM 2069 O O . LEU A 1 258 ? 84.445 -24.025 -22.026 1.00 79.08 264 LEU A O 1
ATOM 2074 N N . GLN A 1 259 ? 84.160 -23.054 -24.035 1.00 78.65 265 GLN A N 1
ATOM 2075 C CA . GLN A 1 259 ? 84.373 -21.700 -23.531 1.00 78.82 265 GLN A CA 1
ATOM 2076 C C . GLN A 1 259 ? 83.042 -21.011 -23.246 1.00 77.70 265 GLN A C 1
ATOM 2077 O O . GLN A 1 259 ? 82.224 -20.851 -24.144 1.00 83.33 265 GLN A O 1
ATOM 2083 N N . ILE A 1 260 ? 82.818 -20.605 -22.000 1.00 75.09 266 ILE A N 1
ATOM 2084 C CA . ILE A 1 260 ? 81.560 -19.951 -21.646 1.00 82.39 266 ILE A CA 1
ATOM 2085 C C . ILE A 1 260 ? 81.759 -18.528 -21.135 1.00 77.16 266 ILE A C 1
ATOM 2086 O O . ILE A 1 260 ? 82.442 -18.305 -20.135 1.00 76.98 266 ILE A O 1
ATOM 2091 N N . GLU A 1 261 ? 81.150 -17.566 -21.820 1.00 80.36 267 GLU A N 1
ATOM 2092 C CA . GLU A 1 261 ? 81.254 -16.170 -21.411 1.00 82.78 267 GLU A CA 1
ATOM 2093 C C . GLU A 1 261 ? 79.964 -15.681 -20.761 1.00 75.74 267 GLU A C 1
ATOM 2094 O O . GLU A 1 261 ? 78.882 -15.819 -21.330 1.00 72.13 267 GLU A O 1
ATOM 2100 N N . LYS A 1 262 ? 80.084 -15.119 -19.562 1.00 75.67 268 LYS A N 1
ATOM 2101 C CA . LYS A 1 262 ? 78.959 -14.470 -18.897 1.00 74.91 268 LYS A CA 1
ATOM 2102 C C . LYS A 1 262 ? 79.044 -12.965 -19.112 1.00 74.18 268 LYS A C 1
ATOM 2103 O O . LYS A 1 262 ? 80.038 -12.344 -18.741 1.00 82.93 268 LYS A O 1
ATOM 2109 N N . LEU A 1 263 ? 78.013 -12.373 -19.707 1.00 75.76 269 LEU A N 1
ATOM 2110 C CA . LEU A 1 263 ? 78.056 -10.937 -19.980 1.00 86.44 269 LEU A CA 1
ATOM 2111 C C . LEU A 1 263 ? 76.670 -10.307 -20.094 1.00 86.93 269 LEU A C 1
ATOM 2112 O O . LEU A 1 263 ? 75.698 -10.983 -20.415 1.00 85.64 269 LEU A O 1
ATOM 2117 N N . MET A 1 264 ? 76.591 -9.004 -19.835 1.00 83.50 270 MET A N 1
ATOM 2118 C CA . MET A 1 264 ? 75.321 -8.284 -19.898 1.00 66.19 270 MET A CA 1
ATOM 2119 C C . MET A 1 264 ? 75.175 -7.503 -21.198 1.00 68.37 270 MET A C 1
ATOM 2120 O O . MET A 1 264 ? 74.291 -6.658 -21.328 1.00 103.05 270 MET A O 1
ATOM 2125 N N . THR A 1 265 ? 76.044 -7.793 -22.159 1.00 76.11 271 THR A N 1
ATOM 2126 C CA . THR A 1 265 ? 76.074 -7.055 -23.415 1.00 79.49 271 THR A CA 1
ATOM 2127 C C . THR A 1 265 ? 75.339 -7.849 -24.498 1.00 74.44 271 THR A C 1
ATOM 2128 O O . THR A 1 265 ? 74.709 -8.861 -24.202 1.00 82.36 271 THR A O 1
ATOM 2132 N N . ASN A 1 266 ? 75.410 -7.396 -25.746 1.00 68.79 272 ASN A N 1
ATOM 2133 C CA . ASN A 1 266 ? 74.720 -8.077 -26.839 1.00 68.85 272 ASN A CA 1
ATOM 2134 C C . ASN A 1 266 ? 75.653 -8.506 -27.965 1.00 70.72 272 ASN A C 1
ATOM 2135 O O . ASN A 1 266 ? 75.206 -8.987 -29.008 1.00 70.88 272 ASN A O 1
ATOM 2140 N N . ALA A 1 267 ? 76.950 -8.329 -27.751 1.00 72.33 273 ALA A N 1
ATOM 2141 C CA . ALA A 1 267 ? 77.943 -8.767 -28.719 1.00 71.15 273 ALA A CA 1
ATOM 2142 C C . ALA A 1 267 ? 79.248 -9.120 -28.022 1.00 85.14 273 ALA A C 1
ATOM 2143 O O . ALA A 1 267 ? 79.631 -8.493 -27.033 1.00 81.61 273 ALA A O 1
ATOM 2145 N N . PHE A 1 268 ? 79.919 -10.140 -28.543 1.00 78.86 274 PHE A N 1
ATOM 2146 C CA . PHE A 1 268 ? 81.197 -10.584 -28.018 1.00 81.57 274 PHE A CA 1
ATOM 2147 C C . PHE A 1 268 ? 82.229 -10.636 -29.135 1.00 86.11 274 PHE A C 1
ATOM 2148 O O . PHE A 1 268 ? 82.082 -11.387 -30.101 1.00 85.03 274 PHE A O 1
ATOM 2156 N N . ILE A 1 269 ? 83.266 -9.818 -29.004 1.00 74.40 275 ILE A N 1
ATOM 2157 C CA . ILE A 1 269 ? 84.354 -9.801 -29.967 1.00 79.51 275 ILE A CA 1
ATOM 2158 C C . ILE A 1 269 ? 85.638 -10.231 -29.276 1.00 83.31 275 ILE A C 1
ATOM 2159 O O . ILE A 1 269 ? 86.037 -9.634 -28.275 1.00 81.48 275 ILE A O 1
ATOM 2164 N N . SER A 1 270 ? 86.284 -11.269 -29.798 1.00 83.44 276 SER A N 1
ATOM 2165 C CA . SER A 1 270 ? 87.516 -11.747 -29.180 1.00 85.69 276 SER A CA 1
ATOM 2166 C C . SER A 1 270 ? 88.412 -12.494 -30.159 1.00 84.54 276 SER A C 1
ATOM 2167 O O . SER A 1 270 ? 88.249 -12.392 -31.373 1.00 87.43 276 SER A O 1
ATOM 2170 N N . ILE A 1 271 ? 89.366 -13.241 -29.615 1.00 83.34 277 ILE A N 1
ATOM 2171 C CA . ILE A 1 271 ? 90.315 -13.992 -30.425 1.00 96.01 277 ILE A CA 1
ATOM 2172 C C . ILE A 1 271 ? 89.996 -15.483 -30.363 1.00 96.46 277 ILE A C 1
ATOM 2173 O O . ILE A 1 271 ? 89.601 -15.997 -29.316 1.00 92.77 277 ILE A O 1
ATOM 2178 N N . ILE A 1 272 ? 90.155 -16.169 -31.490 1.00 98.87 278 ILE A N 1
ATOM 2179 C CA . ILE A 1 272 ? 89.890 -17.600 -31.559 1.00 101.07 278 ILE A CA 1
ATOM 2180 C C . ILE A 1 272 ? 90.819 -18.258 -32.580 1.00 108.86 278 ILE A C 1
ATOM 2181 O O . ILE A 1 272 ? 91.517 -17.569 -33.326 1.00 110.47 278 ILE A O 1
ATOM 2186 N N . ASP A 1 273 ? 90.833 -19.587 -32.603 1.00 112.41 279 ASP A N 1
ATOM 2187 C CA . ASP A 1 273 ? 91.682 -20.338 -33.523 1.00 109.90 279 ASP A CA 1
ATOM 2188 C C . ASP A 1 273 ? 91.036 -20.485 -34.902 1.00 105.43 279 ASP A C 1
ATOM 2189 O O . ASP A 1 273 ? 89.846 -20.781 -35.009 1.00 105.77 279 ASP A O 1
ATOM 2194 N N . ASP A 1 274 ? 91.830 -20.277 -35.950 1.00 113.74 280 ASP A N 1
ATOM 2195 C CA . ASP A 1 274 ? 91.351 -20.375 -37.328 1.00 125.88 280 ASP A CA 1
ATOM 2196 C C . ASP A 1 274 ? 90.795 -21.753 -37.660 1.00 125.07 280 ASP A C 1
ATOM 2197 O O . ASP A 1 274 ? 89.730 -21.884 -38.263 1.00 130.45 280 ASP A O 1
ATOM 2202 N N . LEU A 1 275 ? 91.534 -22.776 -37.247 1.00 115.30 281 LEU A N 1
ATOM 2203 C CA . LEU A 1 275 ? 91.459 -24.093 -37.868 1.00 107.62 281 LEU A CA 1
ATOM 2204 C C . LEU A 1 275 ? 90.541 -25.097 -37.177 1.00 107.03 281 LEU A C 1
ATOM 2205 O O . LEU A 1 275 ? 90.615 -26.295 -37.448 1.00 96.84 281 LEU A O 1
ATOM 2210 N N . SER A 1 276 ? 89.676 -24.618 -36.292 1.00 107.01 282 SER A N 1
ATOM 2211 C CA . SER A 1 276 ? 88.705 -25.496 -35.652 1.00 104.12 282 SER A CA 1
ATOM 2212 C C . SER A 1 276 ? 87.288 -25.096 -36.031 1.00 94.93 282 SER A C 1
ATOM 2213 O O . SER A 1 276 ? 87.006 -23.918 -36.236 1.00 99.48 282 SER A O 1
ATOM 2216 N N . LYS A 1 277 ? 86.401 -26.079 -36.139 1.00 96.59 283 LYS A N 1
ATOM 2217 C CA . LYS A 1 277 ? 84.983 -25.782 -36.285 1.00 102.66 283 LYS A CA 1
ATOM 2218 C C . LYS A 1 277 ? 84.345 -25.625 -34.913 1.00 97.62 283 LYS A C 1
ATOM 2219 O O . LYS A 1 277 ? 84.488 -26.482 -34.041 1.00 97.91 283 LYS A O 1
ATOM 2225 N N . TYR A 1 278 ? 83.652 -24.509 -34.735 1.00 92.54 284 TYR A N 1
ATOM 2226 C CA . TYR A 1 278 ? 82.962 -24.202 -33.495 1.00 85.73 284 TYR A CA 1
ATOM 2227 C C . TYR A 1 278 ? 81.461 -24.190 -33.711 1.00 76.44 284 TYR A C 1
ATOM 2228 O O . TYR A 1 278 ? 80.983 -23.839 -34.793 1.00 93.64 284 TYR A O 1
ATOM 2237 N N . ASP A 1 279 ? 80.718 -24.570 -32.681 1.00 77.54 285 ASP A N 1
ATOM 2238 C CA . ASP A 1 279 ? 79.293 -24.281 -32.662 1.00 86.71 285 ASP A CA 1
ATOM 2239 C C . ASP A 1 279 ? 79.018 -23.358 -31.483 1.00 83.03 285 ASP A C 1
ATOM 2240 O O . ASP A 1 279 ? 79.536 -23.563 -30.383 1.00 79.22 285 ASP A O 1
ATOM 2245 N N . VAL A 1 280 ? 78.235 -22.314 -31.723 1.00 80.73 286 VAL A N 1
ATOM 2246 C CA . VAL A 1 280 ? 77.896 -21.397 -30.651 1.00 84.49 286 VAL A CA 1
ATOM 2247 C C . VAL A 1 280 ? 76.402 -21.443 -30.359 1.00 74.98 286 VAL A C 1
ATOM 2248 O O . VAL A 1 280 ? 75.564 -21.692 -31.252 1.00 77.28 286 VAL A O 1
ATOM 2252 N N . GLN A 1 281 ? 76.103 -21.249 -29.078 1.00 69.39 287 GLN A N 1
ATOM 2253 C CA . GLN A 1 281 ? 74.744 -21.109 -28.579 1.00 70.16 287 GLN A CA 1
ATOM 2254 C C . GLN A 1 281 ? 74.733 -19.985 -27.555 1.00 75.27 287 GLN A C 1
ATOM 2255 O O . GLN A 1 281 ? 75.769 -19.643 -26.996 1.00 74.63 287 GLN A O 1
ATOM 2261 N N . VAL A 1 282 ? 73.567 -19.396 -27.321 1.00 66.97 288 VAL A N 1
ATOM 2262 C CA . VAL A 1 282 ? 73.440 -18.339 -26.324 1.00 66.05 288 VAL A CA 1
ATOM 2263 C C . VAL A 1 282 ? 72.164 -18.544 -25.520 1.00 68.42 288 VAL A C 1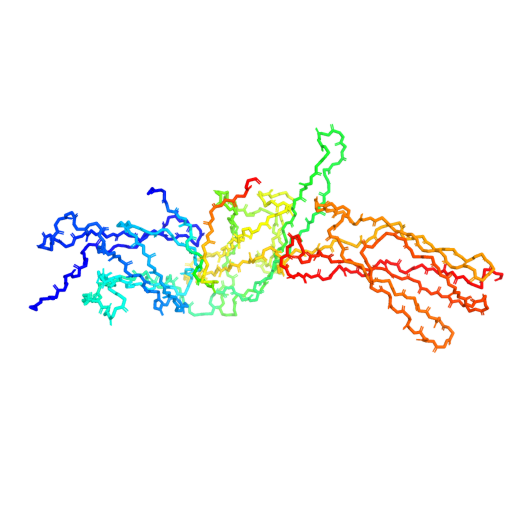
ATOM 2264 O O . VAL A 1 282 ? 71.139 -18.937 -26.075 1.00 73.90 288 VAL A O 1
ATOM 2268 N N . ARG A 1 283 ? 72.219 -18.292 -24.216 1.00 70.94 289 ARG A N 1
ATOM 2269 C CA . ARG A 1 283 ? 70.987 -18.274 -23.434 1.00 69.33 289 ARG A CA 1
ATOM 2270 C C . ARG A 1 283 ? 70.929 -17.045 -22.530 1.00 65.76 289 ARG A C 1
ATOM 2271 O O . ARG A 1 283 ? 71.952 -16.418 -22.249 1.00 64.67 289 ARG A O 1
ATOM 2279 N N . ALA A 1 284 ? 69.722 -16.707 -22.085 1.00 69.60 290 ALA A N 1
ATOM 2280 C CA . ALA A 1 284 ? 69.494 -15.465 -21.354 1.00 64.78 290 ALA A CA 1
ATOM 2281 C C . ALA A 1 284 ? 68.664 -15.660 -20.089 1.00 66.75 290 ALA A C 1
ATOM 2282 O O . ALA A 1 284 ? 67.857 -16.584 -19.992 1.00 69.29 290 ALA A O 1
ATOM 2284 N N . ALA A 1 285 ? 68.877 -14.774 -19.122 1.00 73.31 291 ALA A N 1
ATOM 2285 C CA . ALA A 1 285 ? 68.068 -14.729 -17.910 1.00 75.13 291 ALA A CA 1
ATOM 2286 C C . ALA A 1 285 ? 67.830 -13.272 -17.536 1.00 76.06 291 ALA A C 1
ATOM 2287 O O . ALA A 1 285 ? 68.530 -12.388 -18.023 1.00 84.06 291 ALA A O 1
ATOM 2289 N N . VAL A 1 286 ? 66.843 -13.012 -16.686 1.00 76.94 292 VAL A N 1
ATOM 2290 C CA . VAL A 1 286 ? 66.594 -11.645 -16.248 1.00 69.56 292 VAL A CA 1
ATOM 2291 C C . VAL A 1 286 ? 67.512 -11.283 -15.086 1.00 71.60 292 VAL A C 1
ATOM 2292 O O . VAL A 1 286 ? 67.588 -12.010 -14.095 1.00 67.69 292 VAL A O 1
ATOM 2296 N N . SER A 1 287 ? 68.210 -10.159 -15.225 1.00 77.93 293 SER A N 1
ATOM 2297 C CA . SER A 1 287 ? 69.139 -9.678 -14.206 1.00 84.08 293 SER A CA 1
ATOM 2298 C C . SER A 1 287 ? 68.461 -9.470 -12.853 1.00 84.18 293 SER A C 1
ATOM 2299 O O . SER A 1 287 ? 67.254 -9.235 -12.783 1.00 76.71 293 SER A O 1
ATOM 2302 N N . SER A 1 288 ? 69.247 -9.555 -11.784 1.00 89.66 294 SER A N 1
ATOM 2303 C CA . SER A 1 288 ? 68.725 -9.387 -10.431 1.00 94.53 294 SER A CA 1
ATOM 2304 C C . SER A 1 288 ? 68.434 -7.921 -10.123 1.00 97.53 294 SER A C 1
ATOM 2305 O O . SER A 1 288 ? 67.778 -7.604 -9.131 1.00 99.14 294 SER A O 1
ATOM 2308 N N . MET A 1 289 ? 68.928 -7.031 -10.978 1.00 101.49 295 MET A N 1
ATOM 2309 C CA . MET A 1 289 ? 68.644 -5.608 -10.849 1.00 106.11 295 MET A CA 1
ATOM 2310 C C . MET A 1 289 ? 67.206 -5.303 -11.256 1.00 110.08 295 MET A C 1
ATOM 2311 O O . MET A 1 289 ? 66.642 -4.283 -10.860 1.00 110.99 295 MET A O 1
ATOM 2316 N N . CYS A 1 290 ? 66.616 -6.199 -12.043 1.00 106.55 296 CYS A N 1
ATOM 2317 C CA . CYS A 1 290 ? 65.279 -5.979 -12.584 1.00 94.80 296 CYS A CA 1
ATOM 2318 C C . CYS A 1 290 ? 64.227 -6.883 -11.940 1.00 86.62 296 CYS A C 1
ATOM 2319 O O . CYS A 1 290 ? 63.050 -6.526 -11.885 1.00 94.37 296 CYS A O 1
ATOM 2322 N N . ARG A 1 291 ? 64.652 -8.048 -11.457 1.00 79.96 297 ARG A N 1
ATOM 2323 C CA . ARG A 1 291 ? 63.745 -8.985 -10.793 1.00 75.04 297 ARG A CA 1
ATOM 2324 C C . ARG A 1 291 ? 64.528 -10.072 -10.059 1.00 75.81 297 ARG A C 1
ATOM 2325 O O . ARG A 1 291 ? 65.653 -10.395 -10.441 1.00 81.81 297 ARG A O 1
ATOM 2333 N N . GLU A 1 292 ? 63.932 -10.626 -9.005 1.00 75.05 298 GLU A N 1
ATOM 2334 C CA . GLU A 1 292 ? 64.555 -11.711 -8.253 1.00 82.22 298 GLU A CA 1
ATOM 2335 C C . GLU A 1 292 ? 64.852 -12.887 -9.180 1.00 83.41 298 GLU A C 1
ATOM 2336 O O . GLU A 1 292 ? 64.128 -13.111 -10.150 1.00 89.43 298 GLU A O 1
ATOM 2342 N N . ALA A 1 293 ? 65.929 -13.613 -8.880 1.00 83.19 299 ALA A N 1
ATOM 2343 C CA . ALA A 1 293 ? 66.427 -14.707 -9.714 1.00 78.86 299 ALA A CA 1
ATOM 2344 C C . ALA A 1 293 ? 65.326 -15.627 -10.237 1.00 82.13 299 ALA A C 1
ATOM 2345 O O . ALA A 1 293 ? 64.457 -16.069 -9.484 1.00 82.74 299 ALA A O 1
ATOM 2347 N N . GLY A 1 294 ? 65.373 -15.903 -11.537 1.00 81.09 300 GLY A N 1
ATOM 2348 C CA . GLY A 1 294 ? 64.398 -16.764 -12.179 1.00 72.66 300 GLY A CA 1
ATOM 2349 C C . GLY A 1 294 ? 65.028 -17.884 -12.987 1.00 74.04 300 GLY A C 1
ATOM 2350 O O . GLY A 1 294 ? 66.068 -18.426 -12.612 1.00 72.93 300 GLY A O 1
ATOM 2351 N N . LEU A 1 295 ? 64.397 -18.227 -14.105 1.00 75.50 301 LEU A N 1
ATOM 2352 C CA . LEU A 1 295 ? 64.836 -19.354 -14.920 1.00 77.79 301 LEU A CA 1
ATOM 2353 C C . LEU A 1 295 ? 65.690 -18.931 -16.108 1.00 75.54 301 LEU A C 1
ATOM 2354 O O . LEU A 1 295 ? 65.542 -17.830 -16.633 1.00 84.29 301 LEU A O 1
ATOM 2359 N N . TRP A 1 296 ? 66.584 -19.819 -16.526 1.00 72.93 302 TRP A N 1
ATOM 2360 C CA . TRP A 1 296 ? 67.330 -19.626 -17.760 1.00 63.59 302 TRP A CA 1
ATOM 2361 C C . TRP A 1 296 ? 66.462 -19.986 -18.955 1.00 64.40 302 TRP A C 1
ATOM 2362 O O . TRP A 1 296 ? 65.649 -20.906 -18.889 1.00 62.24 302 TRP A O 1
ATOM 2373 N N . SER A 1 297 ? 66.632 -19.254 -20.048 1.00 62.13 303 SER A N 1
ATOM 2374 C CA . SER A 1 297 ? 65.981 -19.613 -21.296 1.00 71.76 303 SER A CA 1
ATOM 2375 C C . SER A 1 297 ? 66.614 -20.882 -21.856 1.00 78.87 303 SER A C 1
ATOM 2376 O O . SER A 1 297 ? 67.676 -21.308 -21.402 1.00 78.24 303 SER A O 1
ATOM 2379 N N . GLU A 1 298 ? 65.960 -21.488 -22.840 1.00 84.06 304 GLU A N 1
ATOM 2380 C CA . GLU A 1 298 ? 66.580 -22.563 -23.599 1.00 82.18 304 GLU A CA 1
ATOM 2381 C C . GLU A 1 298 ? 67.788 -22.003 -24.340 1.00 85.43 304 GLU A C 1
ATOM 2382 O O . GLU A 1 298 ? 67.930 -20.786 -24.476 1.00 87.03 304 GLU A O 1
ATOM 2388 N N . TRP A 1 299 ? 68.664 -22.879 -24.814 1.00 79.41 305 TRP A N 1
ATOM 2389 C CA . TRP A 1 299 ? 69.763 -22.428 -25.653 1.00 71.17 305 TRP A CA 1
ATOM 2390 C C . TRP A 1 299 ? 69.239 -22.102 -27.042 1.00 72.67 305 TRP A C 1
ATOM 2391 O O . TRP A 1 299 ? 68.314 -22.751 -27.532 1.00 75.78 305 TRP A O 1
ATOM 2402 N N . SER A 1 300 ? 69.820 -21.083 -27.664 1.00 73.09 306 SER A N 1
ATOM 2403 C CA . SER A 1 300 ? 69.537 -20.794 -29.060 1.00 78.17 306 SER A CA 1
ATOM 2404 C C . SER A 1 300 ? 69.929 -22.011 -29.882 1.00 83.82 306 SER A C 1
ATOM 2405 O O . SER A 1 300 ? 70.903 -22.686 -29.553 1.00 83.48 306 SER A O 1
ATOM 2408 N N . GLN A 1 301 ? 69.171 -22.310 -30.932 1.00 95.97 307 GLN A N 1
ATOM 2409 C CA . GLN A 1 301 ? 69.496 -23.463 -31.762 1.00 100.28 307 GLN A CA 1
ATOM 2410 C C . GLN A 1 301 ? 70.859 -23.200 -32.406 1.00 96.84 307 GLN A C 1
ATOM 2411 O O . GLN A 1 301 ? 71.047 -22.177 -33.064 1.00 94.20 307 GLN A O 1
ATOM 2417 N N . PRO A 1 302 ? 71.816 -24.123 -32.205 1.00 94.39 308 PRO A N 1
ATOM 2418 C CA . PRO A 1 302 ? 73.251 -23.913 -32.451 1.00 89.51 308 PRO A CA 1
ATOM 2419 C C . PRO A 1 302 ? 73.600 -23.448 -33.857 1.00 88.95 308 PRO A C 1
ATOM 2420 O O . PRO A 1 302 ? 72.994 -23.913 -34.823 1.00 90.90 308 PRO A O 1
ATOM 2424 N N . ILE A 1 303 ? 74.569 -22.544 -33.973 1.00 81.67 309 ILE A N 1
ATOM 2425 C CA . ILE A 1 303 ? 75.066 -22.190 -35.302 1.00 86.70 309 ILE A CA 1
ATOM 2426 C C . ILE A 1 303 ? 76.549 -22.529 -35.409 1.00 95.62 309 ILE A C 1
ATOM 2427 O O . ILE A 1 303 ? 77.251 -22.573 -34.406 1.00 92.50 309 ILE A O 1
ATOM 2432 N N . TYR A 1 304 ? 77.022 -22.776 -36.625 1.00 101.09 310 TYR A N 1
ATOM 2433 C CA . TYR A 1 304 ? 78.387 -23.257 -36.817 1.00 85.98 310 TYR A CA 1
ATOM 2434 C C . TYR A 1 304 ? 79.265 -22.224 -37.515 1.00 88.32 310 TYR A C 1
ATOM 2435 O O . TYR A 1 304 ? 78.782 -21.425 -38.318 1.00 97.89 310 TYR A O 1
ATOM 2444 N N . VAL A 1 305 ? 80.556 -22.241 -37.197 1.00 85.16 311 VAL A N 1
ATOM 2445 C CA . VAL A 1 305 ? 81.481 -21.234 -37.708 1.00 87.73 311 VAL A CA 1
ATOM 2446 C C . VAL A 1 305 ? 82.923 -21.732 -37.605 1.00 86.34 311 VAL A C 1
ATOM 2447 O O . VAL A 1 305 ? 83.269 -22.449 -36.674 1.00 89.70 311 VAL A O 1
ATOM 2451 N N . GLY A 1 306 ? 83.763 -21.359 -38.566 1.00 93.85 312 GLY A N 1
ATOM 2452 C CA . GLY A 1 306 ? 85.112 -21.893 -38.629 1.00 103.45 312 GLY A CA 1
ATOM 2453 C C . GLY A 1 306 ? 85.117 -23.125 -39.513 1.00 117.61 312 GLY A C 1
ATOM 2454 O O . GLY A 1 306 ? 84.097 -23.812 -39.611 1.00 114.27 312 GLY A O 1
ATOM 2455 N N . PHE A 1 307 ? 86.258 -23.409 -40.142 1.00 135.10 313 PHE A N 1
ATOM 2456 C CA . PHE A 1 307 ? 86.341 -24.451 -41.168 1.00 149.56 313 PHE A CA 1
ATOM 2457 C C . PHE A 1 307 ? 85.268 -24.123 -42.210 1.00 159.96 313 PHE A C 1
ATOM 2458 O O . PHE A 1 307 ? 84.402 -24.935 -42.522 1.00 160.54 313 PHE A O 1
ATOM 2466 N N . SER A 1 308 ? 85.310 -22.890 -42.707 1.00 163.53 314 SER A N 1
ATOM 2467 C CA . SER A 1 308 ? 84.414 -22.463 -43.775 1.00 160.63 314 SER A CA 1
ATOM 2468 C C . SER A 1 308 ? 84.825 -23.148 -45.057 1.00 160.35 314 SER A C 1
ATOM 2469 O O . SER A 1 308 ? 83.993 -23.534 -45.876 1.00 159.63 314 SER A O 1
ATOM 2472 N N . ARG A 1 309 ? 86.131 -23.296 -45.218 1.00 162.91 315 ARG A N 1
ATOM 2473 C CA . ARG A 1 309 ? 86.682 -23.940 -46.395 1.00 169.13 315 ARG A CA 1
ATOM 2474 C C . ARG A 1 309 ? 86.266 -25.407 -46.469 1.00 172.11 315 ARG A C 1
ATOM 2475 O O . ARG A 1 309 ? 85.613 -25.957 -45.588 1.00 171.59 315 ARG A O 1
ATOM 2484 N N . VAL B 2 1 ? 40.117 -0.742 4.739 1.00 174.00 1 VAL B N 1
ATOM 2485 C CA . VAL B 2 1 ? 40.518 0.332 3.838 1.00 183.84 1 VAL B CA 1
ATOM 2486 C C . VAL B 2 1 ? 41.935 0.810 4.163 1.00 185.16 1 VAL B C 1
ATOM 2487 O O . VAL B 2 1 ? 42.275 1.029 5.326 1.00 183.97 1 V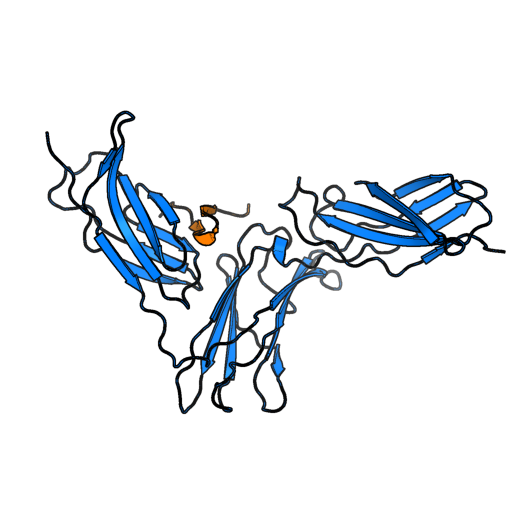AL B O 1
ATOM 2491 N N . ASP B 2 2 ? 42.752 0.944 3.120 1.00 180.85 2 ASP B N 1
ATOM 2492 C CA . ASP B 2 2 ? 44.138 1.405 3.222 1.00 175.90 2 ASP B CA 1
ATOM 2493 C C . ASP B 2 2 ? 45.046 0.478 4.030 1.00 173.82 2 ASP B C 1
ATOM 2494 O O . ASP B 2 2 ? 45.772 0.925 4.918 1.00 174.22 2 ASP B O 1
ATOM 2499 N N . GLU B 2 3 ? 45.004 -0.813 3.715 1.00 168.71 3 GLU B N 1
ATOM 2500 C CA . GLU B 2 3 ? 46.049 -1.731 4.149 1.00 159.41 3 GLU B CA 1
ATOM 2501 C C . GLU B 2 3 ? 46.504 -2.538 2.941 1.00 141.61 3 GLU B C 1
ATOM 2502 O O . GLU B 2 3 ? 45.776 -2.655 1.955 1.00 142.48 3 GLU B O 1
ATOM 2508 N N . CYS B 2 4 ? 47.712 -3.081 3.012 1.00 127.08 4 CYS B N 1
ATOM 2509 C CA . CYS B 2 4 ? 48.247 -3.871 1.913 1.00 112.55 4 CYS B CA 1
ATOM 2510 C C . CYS B 2 4 ? 47.875 -5.341 2.061 1.00 106.22 4 CYS B C 1
ATOM 2511 O O . CYS B 2 4 ? 47.301 -5.748 3.071 1.00 101.94 4 CYS B O 1
ATOM 2514 N N . TRP B 2 5 ? 48.194 -6.133 1.044 1.00 102.03 5 TRP B N 1
ATOM 2515 C CA . TRP B 2 5 ? 47.973 -7.571 1.106 1.00 101.88 5 TRP B CA 1
ATOM 2516 C C . TRP B 2 5 ? 49.111 -8.256 1.841 1.00 89.25 5 TRP B C 1
ATOM 2517 O O . TRP B 2 5 ? 50.279 -8.058 1.511 1.00 89.18 5 TRP B O 1
ATOM 2528 N N . ARG B 2 6 ? 48.774 -9.061 2.841 1.00 86.92 6 ARG B N 1
ATOM 2529 C CA . ARG B 2 6 ? 49.786 -9.859 3.513 1.00 90.36 6 ARG B CA 1
ATOM 2530 C C . ARG B 2 6 ? 50.022 -11.153 2.750 1.00 85.87 6 ARG B C 1
ATOM 2531 O O . ARG B 2 6 ? 49.171 -12.043 2.742 1.00 85.76 6 ARG B O 1
ATOM 2539 N N . ILE B 2 7 ? 51.173 -11.244 2.094 1.00 83.21 7 ILE B N 1
ATOM 2540 C CA . ILE B 2 7 ? 51.598 -12.491 1.475 1.00 88.59 7 ILE B CA 1
ATOM 2541 C C . ILE B 2 7 ? 52.136 -13.414 2.562 1.00 82.97 7 ILE B C 1
ATOM 2542 O O . ILE B 2 7 ? 53.261 -13.237 3.058 1.00 90.14 7 ILE B O 1
ATOM 2547 N N . ILE B 2 8 ? 51.304 -14.389 2.922 1.00 81.69 8 ILE B N 1
ATOM 2548 C CA . ILE B 2 8 ? 51.526 -15.274 4.061 1.00 89.38 8 ILE B CA 1
ATOM 2549 C C . ILE B 2 8 ? 52.736 -16.185 3.903 1.00 86.45 8 ILE B C 1
ATOM 2550 O O . ILE B 2 8 ? 53.610 -16.227 4.769 1.00 87.82 8 ILE B O 1
ATOM 2555 N N . ALA B 2 9 ? 52.773 -16.919 2.797 1.00 79.74 9 ALA B N 1
ATOM 2556 C CA . ALA B 2 9 ? 53.816 -17.910 2.563 1.00 84.91 9 ALA B CA 1
ATOM 2557 C C . ALA B 2 9 ? 55.199 -17.277 2.425 1.00 95.94 9 ALA B C 1
ATOM 2558 O O . ALA B 2 9 ? 56.215 -17.945 2.610 1.00 100.11 9 ALA B O 1
ATOM 2560 N N . SER B 2 10 ? 55.236 -15.988 2.107 1.00 97.07 10 SER B N 1
ATOM 2561 C CA . SER B 2 10 ? 56.502 -15.307 1.869 1.00 98.08 10 SER B CA 1
ATOM 2562 C C . SER B 2 10 ? 56.834 -14.308 2.969 1.00 94.47 10 SER B C 1
ATOM 2563 O O . SER B 2 10 ? 57.851 -13.617 2.899 1.00 90.29 10 SER B O 1
ATOM 2566 N N . HIS B 2 11 ? 55.968 -14.245 3.978 1.00 88.95 11 HIS B N 1
ATOM 2567 C CA . HIS B 2 11 ? 56.134 -13.333 5.106 1.00 96.13 11 HIS B CA 1
ATOM 2568 C C . HIS B 2 11 ? 56.326 -11.893 4.645 1.00 100.54 11 HIS B C 1
ATOM 2569 O O . HIS B 2 11 ? 57.093 -11.141 5.248 1.00 97.00 11 HIS B O 1
ATOM 2576 N N . THR B 2 12 ? 55.638 -11.507 3.575 1.00 97.00 12 THR B N 1
ATOM 2577 C CA . THR B 2 12 ? 55.874 -10.181 3.009 1.00 99.29 12 THR B CA 1
ATOM 2578 C C . THR B 2 12 ? 54.597 -9.377 2.836 1.00 94.19 12 THR B C 1
ATOM 2579 O O . THR B 2 12 ? 53.500 -9.872 3.076 1.00 90.80 12 THR B O 1
ATOM 2583 N N . TRP B 2 13 ? 54.755 -8.124 2.429 1.00 93.57 13 TRP B N 1
ATOM 2584 C CA . TRP B 2 13 ? 53.616 -7.284 2.096 1.00 98.57 13 TRP B CA 1
ATOM 2585 C C . TRP B 2 13 ? 53.579 -7.058 0.595 1.00 101.18 13 TRP B C 1
ATOM 2586 O O . TRP B 2 13 ? 54.591 -7.203 -0.089 1.00 103.22 13 TRP B O 1
ATOM 2597 N N . PHE B 2 14 ? 52.407 -6.710 0.081 1.00 101.67 14 PHE B N 1
ATOM 2598 C CA . PHE B 2 14 ? 52.298 -6.325 -1.314 1.00 105.13 14 PHE B CA 1
ATOM 2599 C C . PHE B 2 14 ? 51.262 -5.229 -1.485 1.00 116.40 14 PHE B C 1
ATOM 2600 O O . PHE B 2 14 ? 50.179 -5.282 -0.901 1.00 116.01 14 PHE B O 1
ATOM 2608 N N . CYS B 2 15 ? 51.604 -4.234 -2.295 1.00 132.36 15 CYS B N 1
ATOM 2609 C CA . CYS B 2 15 ? 50.736 -3.085 -2.494 1.00 134.21 15 CYS B CA 1
ATOM 2610 C C . CYS B 2 15 ? 50.294 -2.943 -3.946 1.00 133.35 15 CYS B C 1
ATOM 2611 O O . CYS B 2 15 ? 49.131 -3.181 -4.265 1.00 133.11 15 CYS B O 1
ATOM 2614 N N . ALA B 2 16 ? 51.207 -2.559 -4.832 1.00 129.74 16 ALA B N 1
ATOM 2615 C CA . ALA B 2 16 ? 50.793 -2.199 -6.188 1.00 137.10 16 ALA B CA 1
ATOM 2616 C C . ALA B 2 16 ? 51.837 -2.500 -7.272 1.00 145.38 16 ALA B C 1
ATOM 2617 O O . ALA B 2 16 ? 52.882 -3.075 -6.996 1.00 138.48 16 ALA B O 1
ATOM 2619 N N . GLU B 2 17 ? 51.512 -2.130 -8.508 1.00 153.42 17 GLU B N 1
ATOM 2620 C CA . GLU B 2 17 ? 52.367 -2.366 -9.653 1.00 162.56 17 GLU B CA 1
ATOM 2621 C C . GLU B 2 17 ? 52.358 -1.171 -10.607 1.00 183.02 17 GLU B C 1
ATOM 2622 O O . GLU B 2 17 ? 51.976 -1.293 -11.788 1.00 186.05 17 GLU B O 1
ATOM 2628 N N . GLU B 2 18 ? 52.775 -0.020 -10.079 1.00 201.47 18 GLU B N 1
ATOM 2629 C CA . GLU B 2 18 ? 52.728 1.272 -10.785 1.00 214.90 18 GLU B CA 1
ATOM 2630 C C . GLU B 2 18 ? 53.304 1.277 -12.199 1.00 218.32 18 GLU B C 1
ATOM 2631 O O . GLU B 2 18 ? 54.162 0.469 -12.548 1.00 222.28 18 GLU B O 1
#

Radius of gyration: 26.62 Å; Cα contacts (8 Å, |Δi|>4): 790; chains: 2; bounding box: 64×48×84 Å

B-factor: mean 106.1, std 33.22, range [60.03, 257.87]

Solvent-accessible surface area: 18256 Å² total; per-residue (Å²): 259,161,75,26,62,40,3,53,108,27,55,14,98,90,80,18,24,6,23,0,32,0,59,6,130,65,18,98,112,18,111,153,216,40,130,82,22,15,11,20,0,74,0,63,38,34,84,141,6,73,9,87,19,147,57,51,38,3,61,0,7,0,10,30,38,124,6,6,21,0,8,0,41,0,2,51,92,76,144,173,67,98,62,40,9,75,89,19,78,18,113,38,160,62,36,115,23,51,97,32,3,21,5,55,103,14,78,7,48,2,39,11,52,98,35,132,179,58,125,137,197,49,84,36,6,6,2,75,1,53,9,104,25,4,122,113,9,39,108,58,1,42,1,63,0,65,0,12,5,32,109,139,77,62,74,3,162,91,49,66,120,47,147,91,37,44,4,53,10,3,105,15,57,146,18,83,10,89,26,110,0,122,14,57,0,0,0,41,1,50,18,61,35,161,134,35,58,13,95,25,33,6,55,28,21,12,7,42,52,17,17,58,14,35,42,2,95,104,19,73,9,98,30,125,54,75,120,3,24,0,105,8,99,56,1,40,12,18,10,40,115,124,4,1,45,1,17,0,39,2,56,9,63,162,106,40,143,91,45,81,49,165,30,108,85,37,42,35,79,40,121,23,65,72,136,9,63,14,17,0,27,0,55,0,13,14,2,94,136,42,28,123,78,38,75,88,4,124,71,7,165,48,49,141,12,11,123,105,253,132,138,40,39,54,15,4,1,41,36,107,64,118,35,88,51,43,200

Nearest PDB structures (foldseek):
  6h41-assembly1_B  TM=1.059E+00  e=7.390E-02  synthetic construct
  6h41-assembly1_A  TM=1.003E+00  e=6.470E-55  Homo sapiens
  3va2-assembly1_C  TM=9.724E-01  e=1.214E-48  Homo sapiens
  3qt2-assembly2_B  TM=9.590E-01  e=2.176E-48  Homo sapiens
  6nmy-assembly1_F  TM=7.976E-01  e=1.449E-15  Homo sapiens

Organism: Homo sapiens (NCBI:txid9606)

Secondary structure (DSSP, 8-state):
-------EEEEEEEEETTEEEEEEE--SSS-SS-TT-EEEEEEEESS-EEEEESSSEEEEE---TT-EEEEEEEEEE-SS-EEE-PPEEEEEPPPP--TT-S-EEEEEEEEEEE-SSTT-S-EEEEEEEEEE--TT--TT-EEEEEEEETTEEEE---EEE-SSS-EEEEEESS-S--TT--SEEEEEEEEE-SSS----EEEEEEHHHHB-PPPPEEEEEEEETTEEEEEEEPPSSSS-GGGEEEEEEEEETTT--EEEEEESSSEEEEE--TTS-EEEEEEEEE-TTTSS--PPPPPPPPEEES---/----EEETTTTEEE----

InterPro domains:
  IPR003532 Short hematopoietin receptor, family 2, conserved site [PS01356] (153-182)
  IPR003961 Fibronectin type III [PS50853] (241-334)
  IPR013783 Immunoglobulin-like fold [G3DSA:2.60.40.10] (19-123)
  IPR013783 Immunoglobulin-like fold [G3DSA:2.60.40.10] (124-236)
  IPR013783 Immunoglobulin-like fold [G3DSA:2.60.40.10] (237-334)
  IPR015321 Type I cytokine receptor, cytokine-binding domain [PF09240] (131-236)
  IPR036116 Fibronectin type III superfamily [SSF49265] (126-225)
  IPR036116 Fibronectin type III superfamily [SSF49265] (239-331)